Protein AF-0000000072193443 (afdb_homodimer)

Nearest PDB structures (foldseek):
  1jyo-assembly1_D  TM=8.393E-01  e=2.061E-06  Salmonella enterica subsp. enterica serovar Typhimurium
  4g6t-assembly1_A  TM=8.356E-01  e=2.186E-06  Pseudomonas syringae pv. tomato str. DC3000
  4akx-assembly1_A  TM=7.631E-01  e=4.734E-05  Pseudomonas aeruginosa
  2fm8-assembly1_A  TM=6.721E-01  e=6.751E-05  Salmonella enterica subsp. enterica serovar Typhimurium
  2xga-assembly1_B  TM=6.836E-01  e=2.212E-03  Shigella flexneri

Organism: NCBI:txid901

pLDDT: mean 92.12, std 11.38, range [30.14, 98.69]

Radius of gyration: 19.01 Å; Cα contacts (8 Å, |Δi|>4): 455; chains: 2; bounding box: 45×52×46 Å

Solvent-accessible surface area (backbone atoms only — not comparable to full-atom values): 14286 Å² total; per-residue (Å²): 89,51,47,66,54,38,45,46,33,34,17,64,73,69,70,47,96,60,60,64,47,99,85,31,42,31,79,44,76,47,91,86,75,43,57,39,40,36,33,63,34,76,94,72,40,18,33,35,40,37,32,77,70,43,69,60,53,72,68,68,53,23,41,44,45,50,50,52,51,25,37,31,32,32,93,37,69,71,42,46,73,39,39,71,23,28,61,84,65,29,32,28,41,34,33,76,45,59,14,64,87,38,54,70,57,45,56,48,52,51,50,53,53,45,49,53,51,49,55,54,50,45,51,51,63,70,60,60,71,50,68,78,130,91,51,47,66,54,37,45,47,32,33,16,65,73,72,70,46,94,60,60,64,45,98,85,32,41,31,79,44,74,48,91,86,74,43,59,40,38,35,33,63,35,76,93,73,41,20,33,35,41,37,30,77,69,42,68,60,54,71,68,68,54,23,42,45,45,51,52,51,50,25,36,31,33,31,94,36,70,70,43,48,73,37,38,72,23,29,60,86,64,30,32,30,41,34,33,78,45,59,14,64,87,39,52,70,57,44,55,49,52,52,48,52,54,46,50,53,52,49,53,55,50,45,52,51,64,69,60,61,70,49,69,77,129

Secondary structure (DSSP, 8-state):
--HHHHHHHHHHHHT------TTSEEEEEETTTEEEEEEEEGGGTEEEEEEEEEEPPSHHHHHHHHHHHHHHTGGGSSSTT-EEEEETTEEEEEEEEESTT--TTHHHHHHHHHHHHHHHHHHHHHH------/--HHHHHHHHHHHHT------TTSEEEEEETTTEEEEEEEEGGGTEEEEEEEEEEPPSHHHHHHHHHHHHHHTGGGSSSTT-EEEEETTEEEEEEEEESTT--TTHHHHHHHHHHHHHHHHHHHHHH------

Foldseek 3Di:
DFPQVLQVLVCVVVVHDWDQDPQQWTWDDDPVPWIWIWGDDRVQRKIKIKTWLFFQDDDPLSVLLVVVQCVCPVVCNHLRQWHWDDDDRIIMIMGIGHPVPDDSCRVVVVVVSSVVSSVVVSVVVVVSPSPDD/DFPQVLQVLVCVVVVHDWDQDPQQWTWDDDPVPWIWIWGDDRVQRKIKIKTWLFFQDDDPLSVLLVVVQCVCPVVCNHLRQWHWDDDDRIIMIMGIGHPVPDDSCRVVVVVVSSVVSSVVVSVVVVVSPSPDD

Sequence (266 aa):
MTPHEMLDALSRRTGAALSFNGDGLCRLRFDGRFIVDLEVADEEDAIWLYARLGPLPAGEPGRALMERMMRAHCLGRESGNTLFGLDGEELMAFARVAAAGAGEDTLFTALEDFLDVLAHWADELQQGRWPAPMTPHEMLDALSRRTGAALSFNGDGLCRLRFDGRFIVDLEVADEEDAIWLYARLGPLPAGEPGRALMERMMRAHCLGRESGNTLFGLDGEELMAFARVAAAGAGEDTLFTALEDFLDVLAHWADELQQGRWPAP

InterPro domains:
  IPR010261 Tir chaperone protein (CesT) family [PF05932] (6-121)

Structure (mmCIF, N/CA/C/O backbone):
data_AF-0000000072193443-model_v1
#
loop_
_entity.id
_entity.type
_entity.pdbx_description
1 polymer 'Type III secretion chaperone SycN'
#
loop_
_atom_site.group_PDB
_atom_site.id
_atom_site.type_symbol
_atom_site.label_atom_id
_atom_site.label_alt_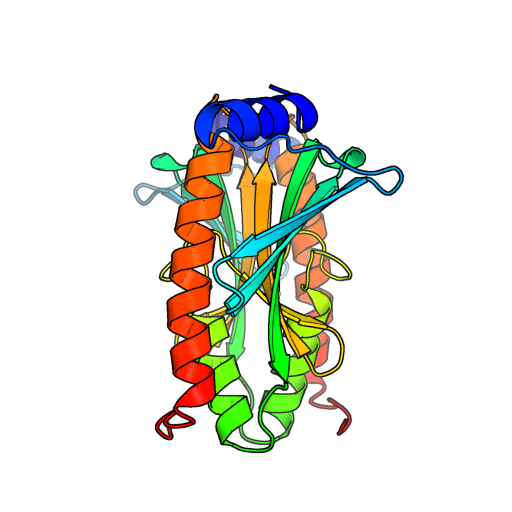id
_atom_site.label_comp_id
_atom_site.label_asym_id
_atom_site.label_entity_id
_atom_site.label_seq_id
_atom_site.pdbx_PDB_ins_code
_atom_site.Cartn_x
_atom_site.Cartn_y
_atom_site.Cartn_z
_atom_site.occupancy
_atom_site.B_iso_or_equiv
_atom_site.auth_seq_id
_atom_site.auth_comp_id
_atom_site.auth_asym_id
_atom_site.auth_atom_id
_atom_site.pdbx_PDB_model_num
ATOM 1 N N . MET A 1 1 ? 21.328 8.016 1.251 1 92.12 1 MET A N 1
ATOM 2 C CA . MET A 1 1 ? 21.234 8.742 2.514 1 92.12 1 MET A CA 1
ATOM 3 C C . MET A 1 1 ? 20.406 7.965 3.527 1 92.12 1 MET A C 1
ATOM 5 O O . MET A 1 1 ? 19.625 7.086 3.154 1 92.12 1 MET A O 1
ATOM 9 N N . THR A 1 2 ? 20.594 8.289 4.934 1 96.06 2 THR A N 1
ATOM 10 C CA . THR A 1 2 ? 19.828 7.664 5.996 1 96.06 2 THR A CA 1
ATOM 11 C C . THR A 1 2 ? 18.5 8.391 6.191 1 96.06 2 THR A C 1
ATOM 13 O O . THR A 1 2 ? 18.312 9.516 5.703 1 96.06 2 THR A O 1
ATOM 16 N N . PRO A 1 3 ? 17.594 7.715 6.922 1 97.94 3 PRO A N 1
ATOM 17 C CA . PRO A 1 3 ? 16.344 8.398 7.23 1 97.94 3 PRO A CA 1
ATOM 18 C C . PRO A 1 3 ? 16.547 9.695 8.008 1 97.94 3 PRO A C 1
ATOM 20 O O . PRO A 1 3 ? 15.867 10.695 7.754 1 97.94 3 PRO A O 1
ATOM 23 N N . HIS A 1 4 ? 17.453 9.742 8.859 1 97.88 4 HIS A N 1
ATOM 24 C CA . HIS A 1 4 ? 17.734 10.953 9.625 1 97.88 4 HIS A CA 1
ATOM 25 C C . HIS A 1 4 ? 18.266 12.07 8.727 1 97.88 4 HIS A C 1
ATOM 27 O O . HIS A 1 4 ? 17.875 13.227 8.883 1 97.88 4 HIS A O 1
ATOM 33 N N . GLU A 1 5 ? 19.094 11.68 7.82 1 97.81 5 GLU A N 1
ATOM 34 C CA . GLU A 1 5 ? 19.594 12.656 6.867 1 97.81 5 GLU A CA 1
ATOM 35 C C . GLU A 1 5 ? 18.484 13.18 5.965 1 97.81 5 GLU A C 1
ATOM 37 O O . GLU A 1 5 ? 18.5 14.352 5.566 1 97.81 5 GLU A O 1
ATOM 42 N N . MET A 1 6 ? 17.531 12.305 5.66 1 98.38 6 MET A N 1
ATOM 43 C CA . MET A 1 6 ? 16.375 12.727 4.875 1 98.38 6 MET A CA 1
ATOM 44 C C . MET A 1 6 ? 15.578 13.797 5.617 1 98.38 6 MET A C 1
ATOM 46 O O . MET A 1 6 ? 15.156 14.789 5.02 1 98.38 6 MET A O 1
ATOM 50 N N . LEU A 1 7 ? 15.383 13.602 6.891 1 98.69 7 LEU A N 1
ATOM 51 C CA . LEU A 1 7 ? 14.648 14.586 7.676 1 98.69 7 LEU A CA 1
ATOM 52 C C . LEU A 1 7 ? 15.43 15.891 7.793 1 98.69 7 LEU A C 1
ATOM 54 O O . LEU A 1 7 ? 14.852 16.969 7.727 1 98.69 7 LEU A O 1
ATOM 58 N N . ASP A 1 8 ? 16.734 15.727 7.93 1 98.31 8 ASP A N 1
ATOM 59 C CA . ASP A 1 8 ? 17.594 16.922 7.961 1 98.31 8 ASP A CA 1
ATOM 60 C C . ASP A 1 8 ? 17.453 17.719 6.668 1 98.31 8 ASP A C 1
ATOM 62 O O . ASP A 1 8 ? 17.391 18.953 6.699 1 98.31 8 ASP A O 1
ATOM 66 N N . ALA A 1 9 ? 17.453 17 5.582 1 98.38 9 ALA A N 1
ATOM 67 C CA . ALA A 1 9 ? 17.297 17.656 4.285 1 98.38 9 ALA A CA 1
ATOM 68 C C . ALA A 1 9 ? 15.953 18.375 4.195 1 98.38 9 ALA A C 1
ATOM 70 O O . ALA A 1 9 ? 15.867 19.484 3.664 1 98.38 9 ALA A O 1
ATOM 71 N N . LEU A 1 10 ? 14.922 17.719 4.695 1 98.44 10 LEU A N 1
ATOM 72 C CA . LEU A 1 10 ? 13.602 18.344 4.73 1 98.44 10 LEU A CA 1
ATOM 73 C C . LEU A 1 10 ? 13.625 19.625 5.574 1 98.44 10 LEU A C 1
ATOM 75 O O . LEU A 1 10 ? 13.023 20.625 5.203 1 98.44 10 LEU A O 1
ATOM 79 N N . SER A 1 11 ? 14.258 19.562 6.656 1 98.44 11 SER A N 1
ATOM 80 C CA . SER A 1 11 ? 14.398 20.719 7.535 1 98.44 11 SER A CA 1
ATOM 81 C C . SER A 1 11 ? 15.031 21.906 6.801 1 98.44 11 SER A C 1
ATOM 83 O O . SER A 1 11 ? 14.531 23.031 6.875 1 98.44 11 SER A O 1
ATOM 85 N N . ARG A 1 12 ? 16.078 21.625 6.125 1 97.88 12 ARG A N 1
ATOM 86 C CA . ARG A 1 12 ? 16.781 22.656 5.375 1 97.88 12 ARG A CA 1
ATOM 87 C C . ARG A 1 12 ? 15.891 23.234 4.277 1 97.88 12 ARG A C 1
ATOM 89 O O . ARG A 1 12 ? 15.836 24.453 4.09 1 97.88 12 ARG A O 1
ATOM 96 N N . ARG A 1 13 ? 15.258 22.359 3.617 1 97.19 13 ARG A N 1
ATOM 97 C CA . ARG A 1 13 ? 14.422 22.766 2.49 1 97.19 13 ARG A CA 1
ATOM 98 C C . ARG A 1 13 ? 13.266 23.641 2.951 1 97.19 13 ARG A C 1
ATOM 100 O O . ARG A 1 13 ? 12.875 24.578 2.256 1 97.19 13 ARG A O 1
ATOM 107 N N . THR A 1 14 ? 12.648 23.328 4.062 1 95.5 14 THR A N 1
ATOM 108 C CA . THR A 1 14 ? 11.453 24.031 4.527 1 95.5 14 THR A CA 1
ATOM 109 C C . THR A 1 14 ? 11.828 25.188 5.445 1 95.5 14 THR A C 1
ATOM 111 O O . THR A 1 14 ? 11.008 26.062 5.699 1 95.5 14 THR A O 1
ATOM 114 N N . GLY A 1 15 ? 12.93 25.188 6.023 1 96.5 15 GLY A N 1
ATOM 115 C CA . GLY A 1 15 ? 13.344 26.188 6.992 1 96.5 15 GLY A CA 1
ATOM 116 C C . GLY A 1 15 ? 12.836 25.906 8.391 1 96.5 15 GLY A C 1
ATOM 117 O O . GLY A 1 15 ? 13.016 26.719 9.297 1 96.5 15 GLY A O 1
ATOM 118 N N . ALA A 1 16 ? 12.188 24.797 8.578 1 95.19 16 ALA A N 1
ATOM 119 C CA . ALA A 1 16 ? 11.703 24.375 9.898 1 95.19 16 ALA A CA 1
ATOM 120 C C . ALA A 1 16 ? 12.711 23.469 10.594 1 95.19 16 ALA A C 1
ATOM 122 O O . ALA A 1 16 ? 13.406 22.688 9.945 1 95.19 16 ALA A O 1
ATOM 123 N N . ALA A 1 17 ? 12.891 23.625 11.898 1 96.69 17 ALA A N 1
ATOM 124 C CA . ALA A 1 17 ? 13.766 22.75 12.68 1 96.69 17 ALA A CA 1
ATOM 125 C C . ALA A 1 17 ? 13.062 21.438 13.016 1 96.69 17 ALA A C 1
ATOM 127 O O . ALA A 1 17 ? 12.461 21.297 14.086 1 96.69 17 ALA A O 1
ATOM 128 N N . LEU A 1 18 ? 13.234 20.484 12.133 1 98.25 18 LEU A N 1
ATOM 129 C CA . LEU A 1 18 ? 12.547 19.203 12.297 1 98.25 18 LEU A CA 1
ATOM 130 C C . LEU A 1 18 ? 13.492 18.156 12.875 1 98.25 18 LEU A C 1
ATOM 132 O O . LEU A 1 18 ? 14.672 18.109 12.508 1 98.25 18 LEU A O 1
ATOM 136 N N . SER A 1 19 ? 13 17.391 13.781 1 98.25 19 SER A N 1
ATOM 137 C CA . SER A 1 19 ? 13.742 16.281 14.344 1 98.25 19 SER A CA 1
ATOM 138 C C . SER A 1 19 ? 12.805 15.188 14.852 1 98.25 19 SER A C 1
ATOM 140 O O . SER A 1 19 ? 11.656 15.469 15.211 1 98.25 19 SER A O 1
ATOM 142 N N . PHE A 1 20 ? 13.367 13.992 14.805 1 98.25 20 PHE A N 1
ATOM 143 C CA . PHE A 1 20 ? 12.625 12.922 15.461 1 98.25 20 PHE A CA 1
ATOM 144 C C . PHE A 1 20 ? 12.734 13.039 16.984 1 98.25 20 PHE A C 1
ATOM 146 O O . PHE A 1 20 ? 13.805 13.344 17.5 1 98.25 20 PHE A O 1
ATOM 153 N N . ASN A 1 21 ? 11.656 12.758 17.609 1 97.94 21 ASN A N 1
ATOM 154 C CA . ASN A 1 21 ? 11.719 12.688 19.062 1 97.94 21 ASN A CA 1
ATOM 155 C C . ASN A 1 21 ? 12.258 11.344 19.547 1 97.94 21 ASN A C 1
ATOM 157 O O . ASN A 1 21 ? 12.734 10.539 18.734 1 97.94 21 ASN A O 1
ATOM 161 N N . GLY A 1 22 ? 12.25 11.07 20.859 1 97.12 22 GLY A N 1
ATOM 162 C CA . GLY A 1 22 ? 12.805 9.867 21.453 1 97.12 22 GLY A CA 1
ATOM 163 C C . GLY A 1 22 ? 12.133 8.602 20.953 1 97.12 22 GLY A C 1
ATOM 164 O O . GLY A 1 22 ? 12.727 7.52 21 1 97.12 22 GLY A O 1
ATOM 165 N N . ASP A 1 23 ? 10.93 8.695 20.484 1 97.06 23 ASP A N 1
ATOM 166 C CA . ASP A 1 23 ? 10.164 7.551 19.984 1 97.06 23 ASP A CA 1
ATOM 167 C C . ASP A 1 23 ? 10.312 7.402 18.484 1 97.06 23 ASP A C 1
ATOM 169 O O . ASP A 1 23 ? 9.672 6.543 17.875 1 97.06 23 ASP A O 1
ATOM 173 N N . GLY A 1 24 ? 11.078 8.273 17.812 1 97.81 24 GLY A N 1
ATOM 174 C CA . GLY A 1 24 ? 11.289 8.203 16.375 1 97.81 24 GLY A CA 1
ATOM 175 C C . GLY A 1 24 ? 10.188 8.875 15.578 1 97.81 24 GLY A C 1
ATOM 176 O O . GLY A 1 24 ? 9.953 8.531 14.422 1 97.81 24 GLY A O 1
ATOM 177 N N . LEU A 1 25 ? 9.477 9.828 16.25 1 98.38 25 LEU A N 1
ATOM 178 C CA . LEU A 1 25 ? 8.336 10.5 15.633 1 98.38 25 LEU A CA 1
ATOM 179 C C . LEU A 1 25 ? 8.609 11.984 15.438 1 98.38 25 LEU A C 1
ATOM 181 O O . LEU A 1 25 ? 9.297 12.602 16.25 1 98.38 25 LEU A O 1
ATOM 185 N N . CYS A 1 26 ? 8.203 12.555 14.297 1 98.69 26 CYS A N 1
ATOM 186 C CA . CYS A 1 26 ? 8.141 13.984 14.008 1 98.69 26 CYS A CA 1
ATOM 187 C C . CYS A 1 26 ? 6.75 14.383 13.531 1 98.69 26 CYS A C 1
ATOM 189 O O . CYS A 1 26 ? 6.258 13.852 12.531 1 98.69 26 CYS A O 1
ATOM 191 N N . ARG A 1 27 ? 6.141 15.281 14.25 1 97.94 27 ARG A N 1
ATOM 192 C CA . ARG A 1 27 ? 4.77 15.664 13.93 1 97.94 27 ARG A CA 1
ATOM 193 C C . ARG A 1 27 ? 4.727 17.047 13.281 1 97.94 27 ARG A C 1
ATOM 195 O O . ARG A 1 27 ? 5.305 18 13.797 1 97.94 27 ARG A O 1
ATOM 202 N N . LEU A 1 28 ? 4.086 17.078 12.102 1 97.75 28 LEU A N 1
ATOM 203 C CA . LEU A 1 28 ? 3.906 18.328 11.375 1 97.75 28 LEU A CA 1
ATOM 204 C C . LEU A 1 28 ? 2.438 18.75 11.352 1 97.75 28 LEU A C 1
ATOM 206 O O . LEU A 1 28 ? 1.554 17.906 11.18 1 97.75 28 LEU A O 1
ATOM 210 N N . ARG A 1 29 ? 2.18 20 11.57 1 95.94 29 ARG A N 1
ATOM 211 C CA . ARG A 1 29 ? 0.841 20.562 11.477 1 95.94 29 ARG A CA 1
ATOM 212 C C . ARG A 1 29 ? 0.743 21.531 10.297 1 95.94 29 ARG A C 1
ATOM 214 O O . ARG A 1 29 ? 1.574 22.438 10.156 1 95.94 29 ARG A O 1
ATOM 221 N N . PHE A 1 30 ? -0.242 21.25 9.445 1 94.12 30 PHE A N 1
ATOM 222 C CA . PHE A 1 30 ? -0.419 22.094 8.266 1 94.12 30 PHE A CA 1
ATOM 223 C C . PHE A 1 30 ? -1.718 22.891 8.352 1 94.12 30 PHE A C 1
ATOM 225 O O . PHE A 1 30 ? -2.805 22.328 8.188 1 94.12 30 PHE A O 1
ATOM 232 N N . ASP A 1 31 ? -1.638 24.172 8.547 1 86.75 31 ASP A N 1
ATOM 233 C CA . ASP A 1 31 ? -2.721 25.141 8.539 1 86.75 31 ASP A CA 1
ATOM 234 C C . ASP A 1 31 ? -3.871 24.703 9.438 1 86.75 31 ASP A C 1
ATOM 236 O O . ASP A 1 31 ? -5.039 24.922 9.117 1 86.75 31 ASP A O 1
ATOM 240 N N . GLY A 1 32 ? -3.58 23.906 10.43 1 84.75 32 GLY A N 1
ATOM 241 C CA . GLY A 1 32 ? -4.621 23.453 11.344 1 84.75 32 GLY A CA 1
ATOM 242 C C . GLY A 1 32 ? -5.543 22.422 10.742 1 84.75 32 GLY A C 1
ATOM 243 O O . GLY A 1 32 ? -6.461 21.938 11.406 1 84.75 32 GLY A O 1
ATOM 244 N N . ARG A 1 33 ? -5.348 22.125 9.531 1 85 33 ARG A N 1
ATOM 245 C CA . ARG A 1 33 ? -6.227 21.203 8.82 1 85 33 ARG A CA 1
ATOM 246 C C . ARG A 1 33 ? -5.703 19.781 8.891 1 85 33 ARG A C 1
ATOM 248 O O . ARG A 1 33 ? -6.473 18.844 9.117 1 85 33 ARG A O 1
ATOM 255 N N . PHE A 1 34 ? -4.379 19.641 8.734 1 92.62 34 PHE A N 1
ATOM 256 C CA . PHE A 1 34 ? -3.824 18.297 8.68 1 92.62 34 PHE A CA 1
ATOM 257 C C . PHE A 1 34 ? -2.697 18.141 9.695 1 92.62 34 PHE A C 1
ATOM 259 O O . PHE A 1 34 ? -1.901 19.062 9.898 1 92.62 34 PHE A O 1
ATOM 266 N N . ILE A 1 35 ? -2.74 17.078 10.367 1 97.12 35 ILE A N 1
ATOM 267 C CA . ILE A 1 35 ? -1.587 16.641 11.141 1 97.12 35 ILE A CA 1
ATOM 268 C C . ILE A 1 35 ? -0.949 15.422 10.461 1 97.12 35 ILE A C 1
ATOM 270 O O . ILE A 1 35 ? -1.622 14.422 10.211 1 97.12 35 ILE A O 1
ATOM 274 N N . VAL A 1 36 ? 0.344 15.57 10.125 1 98.25 36 VAL A N 1
ATOM 275 C CA . VAL A 1 36 ? 1.081 14.477 9.5 1 98.25 36 VAL A CA 1
ATOM 276 C C . VAL A 1 36 ? 2.193 14 10.438 1 98.25 36 VAL A C 1
ATOM 278 O O . VAL A 1 36 ? 2.99 14.812 10.922 1 98.25 36 VAL A O 1
ATOM 281 N N . ASP A 1 37 ? 2.236 12.75 10.695 1 98.5 37 ASP A N 1
ATOM 282 C CA . ASP A 1 37 ? 3.314 12.141 11.477 1 98.5 37 ASP A CA 1
ATOM 283 C C . ASP A 1 37 ? 4.352 11.492 10.562 1 98.5 37 ASP A C 1
ATOM 285 O O . ASP A 1 37 ? 4 10.797 9.602 1 98.5 37 ASP A O 1
ATOM 289 N N . LEU A 1 38 ? 5.609 11.812 10.797 1 98.69 38 LEU A N 1
ATOM 290 C CA . LEU A 1 38 ? 6.746 11.109 10.211 1 98.69 38 LEU A CA 1
ATOM 291 C C . LEU A 1 38 ? 7.391 10.172 11.227 1 98.69 38 LEU A C 1
ATOM 293 O O . LEU A 1 38 ? 7.73 10.594 12.336 1 98.69 38 LEU A O 1
ATOM 297 N N . GLU A 1 39 ? 7.488 8.938 10.883 1 98.25 39 GLU A N 1
ATOM 298 C CA . GLU A 1 39 ? 8.055 7.957 11.797 1 98.25 39 GLU A CA 1
ATOM 299 C C . GLU A 1 39 ? 9.234 7.223 11.156 1 98.25 39 GLU A C 1
ATOM 301 O O . GLU A 1 39 ? 9.109 6.688 10.055 1 98.25 39 GLU A O 1
ATOM 306 N N . VAL A 1 40 ? 10.328 7.215 11.867 1 98 40 VAL A N 1
ATOM 307 C CA . VAL A 1 40 ? 11.516 6.527 11.352 1 98 40 VAL A CA 1
ATOM 308 C C . VAL A 1 40 ? 11.375 5.023 11.586 1 98 40 VAL A C 1
ATOM 310 O O . VAL A 1 40 ? 10.961 4.59 12.656 1 98 40 VAL A O 1
ATOM 313 N N . ALA A 1 41 ? 11.523 4.238 10.516 1 93.94 41 ALA A N 1
ATOM 314 C CA . ALA A 1 41 ? 11.602 2.779 10.586 1 93.94 41 ALA A CA 1
ATOM 315 C C . ALA A 1 41 ? 13.031 2.297 10.367 1 93.94 41 ALA A C 1
ATOM 317 O O . ALA A 1 41 ? 13.406 1.928 9.25 1 93.94 41 ALA A O 1
ATOM 318 N N . ASP A 1 42 ? 13.773 2.123 11.406 1 88.44 42 ASP A N 1
ATOM 319 C CA . ASP A 1 42 ? 15.203 1.854 11.32 1 88.44 42 ASP A CA 1
ATOM 320 C C . ASP A 1 42 ? 15.469 0.497 10.672 1 88.44 42 ASP A C 1
ATOM 322 O O . ASP A 1 42 ? 16.375 0.361 9.852 1 88.44 42 ASP A O 1
ATOM 326 N N . GLU A 1 43 ? 14.656 -0.438 11.062 1 85.81 43 GLU A N 1
ATOM 327 C CA . GLU A 1 43 ? 14.875 -1.785 10.547 1 85.81 43 GLU A CA 1
ATOM 328 C C . GLU A 1 43 ? 14.648 -1.842 9.039 1 85.81 43 GLU A C 1
ATOM 330 O O . GLU A 1 43 ? 15.266 -2.648 8.344 1 85.81 43 GLU A O 1
ATOM 335 N N . GLU A 1 44 ? 13.82 -0.954 8.539 1 86.69 44 GLU A N 1
ATOM 336 C CA . GLU A 1 44 ? 13.461 -0.965 7.125 1 86.69 44 GLU A CA 1
ATOM 337 C C . GLU A 1 44 ? 14.211 0.12 6.359 1 86.69 44 GLU A C 1
ATOM 339 O O . GLU A 1 44 ? 14.094 0.216 5.137 1 86.69 44 GLU A O 1
ATOM 344 N N . ASP A 1 45 ? 15 0.915 7.027 1 93.12 45 ASP A N 1
ATOM 345 C CA . ASP A 1 45 ? 15.688 2.051 6.426 1 93.12 45 ASP A CA 1
ATOM 346 C C . ASP A 1 45 ? 14.727 2.922 5.625 1 93.12 45 ASP A C 1
ATOM 348 O O . ASP A 1 45 ? 14.938 3.166 4.438 1 93.12 45 ASP A O 1
ATOM 352 N N . ALA A 1 46 ? 13.664 3.406 6.348 1 95.62 46 ALA A N 1
ATOM 353 C CA . ALA A 1 46 ? 12.609 4.18 5.695 1 95.62 46 ALA A CA 1
ATOM 354 C C . ALA A 1 46 ? 11.945 5.133 6.68 1 95.62 46 ALA A C 1
ATOM 356 O O . ALA A 1 46 ? 12.18 5.059 7.887 1 95.62 46 ALA A O 1
ATOM 357 N N . ILE A 1 47 ? 11.219 6.07 6.121 1 97.69 47 ILE A N 1
ATOM 358 C CA . ILE A 1 47 ? 10.336 6.938 6.887 1 97.69 47 ILE A CA 1
ATOM 359 C C . ILE A 1 47 ? 8.883 6.691 6.477 1 97.69 47 ILE A C 1
ATOM 361 O O . ILE A 1 47 ? 8.57 6.664 5.285 1 97.69 47 ILE A O 1
ATOM 365 N N . TRP A 1 48 ? 8.102 6.484 7.5 1 97.56 48 TRP A N 1
ATOM 366 C CA . TRP A 1 48 ? 6.664 6.438 7.254 1 97.56 48 TRP A CA 1
ATOM 367 C C . TRP A 1 48 ? 6.035 7.816 7.434 1 97.56 48 TRP A C 1
ATOM 369 O O . TRP A 1 48 ? 6.363 8.539 8.375 1 97.56 48 TRP A O 1
ATOM 379 N N . LEU A 1 49 ? 5.18 8.172 6.453 1 98.44 49 LEU A N 1
ATOM 380 C CA . LEU A 1 49 ? 4.246 9.289 6.59 1 98.44 49 LEU A CA 1
ATOM 381 C C . LEU A 1 49 ? 2.832 8.781 6.848 1 98.44 49 LEU A C 1
ATOM 383 O O . LEU A 1 49 ? 2.359 7.871 6.168 1 98.44 49 LEU A O 1
ATOM 387 N N . TYR A 1 50 ? 2.119 9.359 7.82 1 98.19 50 TYR A N 1
ATOM 388 C CA . TYR A 1 50 ? 0.718 8.969 7.934 1 98.19 50 TYR A CA 1
ATOM 389 C C . TYR A 1 50 ? -0.1 10.07 8.602 1 98.19 50 TYR A C 1
ATOM 391 O O . TYR A 1 50 ? 0.441 10.891 9.336 1 98.19 50 TYR A O 1
ATOM 399 N N . ALA A 1 51 ? -1.347 10.117 8.281 1 97.75 51 ALA A N 1
ATOM 400 C CA . ALA A 1 51 ? -2.324 11.078 8.789 1 97.75 51 ALA A CA 1
ATOM 401 C C . ALA A 1 51 ? -3.695 10.43 8.953 1 97.75 51 ALA A C 1
ATOM 403 O O . ALA A 1 51 ? -4.062 9.539 8.188 1 97.75 51 ALA A O 1
ATOM 404 N N . ARG A 1 52 ? -4.383 10.922 9.953 1 95.94 52 ARG A N 1
ATOM 405 C CA . ARG A 1 52 ? -5.773 10.523 10.148 1 95.94 52 ARG A CA 1
ATOM 406 C C . ARG A 1 52 ? -6.711 11.383 9.312 1 95.94 52 ARG A C 1
ATOM 408 O O . ARG A 1 52 ? -6.609 12.609 9.32 1 95.94 52 ARG A O 1
ATOM 415 N N . LEU A 1 53 ? -7.551 10.711 8.555 1 94.56 53 LEU A N 1
ATOM 416 C CA . LEU A 1 53 ? -8.492 11.445 7.715 1 94.56 53 LEU A CA 1
ATOM 417 C C . LEU A 1 53 ? -9.812 11.664 8.438 1 94.56 53 LEU A C 1
ATOM 419 O O . LEU A 1 53 ? -10.5 12.656 8.195 1 94.56 53 LEU A O 1
ATOM 423 N N . GLY A 1 54 ? -10.227 10.766 9.258 1 92.75 54 GLY A N 1
ATOM 424 C CA . GLY A 1 54 ? -11.5 10.797 9.961 1 92.75 54 GLY A CA 1
ATOM 425 C C . GLY A 1 54 ? -12.156 9.43 10.07 1 92.75 54 GLY A C 1
ATOM 426 O O . GLY A 1 54 ? -11.625 8.438 9.562 1 92.75 54 GLY A O 1
ATOM 427 N N . PRO A 1 55 ? -13.281 9.461 10.758 1 93.62 55 PRO A N 1
ATOM 428 C CA . PRO A 1 55 ? -13.961 8.18 10.93 1 93.62 55 PRO A CA 1
ATOM 429 C C . PRO A 1 55 ? -14.578 7.664 9.625 1 93.62 55 PRO A C 1
ATOM 431 O O . PRO A 1 55 ? -15.055 8.453 8.805 1 93.62 55 PRO A O 1
ATOM 434 N N . LEU A 1 56 ? -14.531 6.395 9.438 1 94.56 56 LEU A N 1
ATOM 435 C CA . LEU A 1 56 ? -15.227 5.762 8.32 1 94.56 56 LEU A CA 1
ATOM 436 C C . LEU A 1 56 ? -16.734 5.918 8.469 1 94.56 56 LEU A C 1
ATOM 438 O O . LEU A 1 56 ? -17.312 5.508 9.477 1 94.56 56 LEU A O 1
ATOM 442 N N . PRO A 1 57 ? -17.359 6.496 7.43 1 92.06 57 PRO A N 1
ATOM 443 C CA . PRO A 1 57 ? -18.828 6.613 7.504 1 92.06 57 PRO A CA 1
ATOM 444 C C . PRO A 1 57 ? -19.516 5.258 7.637 1 92.06 57 PRO A C 1
ATOM 446 O O . PRO A 1 57 ? -19.031 4.254 7.105 1 92.06 57 PRO A O 1
ATOM 449 N N . ALA A 1 58 ? -20.641 5.312 8.273 1 89.69 58 ALA A N 1
ATOM 450 C CA . ALA A 1 58 ? -21.422 4.086 8.438 1 89.69 58 ALA A CA 1
ATOM 451 C C . ALA A 1 58 ? -22.172 3.746 7.156 1 89.69 58 ALA A C 1
ATOM 453 O O . ALA A 1 58 ? -22.391 4.609 6.305 1 89.69 58 ALA A O 1
ATOM 454 N N . GLY A 1 59 ? -22.469 2.447 6.984 1 89.19 59 GLY A N 1
ATOM 455 C CA . GLY A 1 59 ? -23.391 2.006 5.938 1 89.19 59 GLY A CA 1
ATOM 456 C C . GLY A 1 59 ? -22.797 2.123 4.547 1 89.19 59 GLY A C 1
ATOM 457 O O . GLY A 1 59 ? -21.594 1.93 4.355 1 89.19 59 GLY A O 1
ATOM 458 N N . GLU A 1 60 ? -23.672 2.4 3.605 1 90.06 60 GLU A N 1
ATOM 459 C CA . GLU A 1 60 ? -23.344 2.363 2.184 1 90.06 60 GLU A CA 1
ATOM 460 C C . GLU A 1 60 ? -22.344 3.465 1.815 1 90.06 60 GLU A C 1
ATOM 462 O O . GLU A 1 60 ? -21.438 3.246 1.012 1 90.06 60 GLU A O 1
ATOM 467 N N . PRO A 1 61 ? -22.469 4.594 2.43 1 90.31 61 PRO A N 1
ATOM 468 C CA . PRO A 1 61 ? -21.484 5.629 2.098 1 90.31 61 PRO A CA 1
ATOM 469 C C . PRO A 1 61 ? -20.062 5.223 2.453 1 90.31 61 PRO A C 1
ATOM 471 O O . PRO A 1 61 ? -19.125 5.535 1.714 1 90.31 61 PRO A O 1
ATOM 474 N N . GLY A 1 62 ? -19.922 4.523 3.559 1 92.69 62 GLY A N 1
ATOM 475 C CA . GLY A 1 62 ? -18.609 4.039 3.951 1 92.69 62 GLY A CA 1
ATOM 476 C C . GLY A 1 62 ? -18.062 2.979 3.018 1 92.69 62 GLY A C 1
ATOM 477 O O . GLY A 1 62 ? -16.875 2.982 2.697 1 92.69 62 GLY A O 1
ATOM 478 N N . ARG A 1 63 ? -18.938 2.16 2.656 1 93.62 63 ARG A N 1
ATOM 479 C CA . ARG A 1 63 ? -18.516 1.141 1.702 1 93.62 63 ARG A CA 1
ATOM 480 C C . ARG A 1 63 ? -18.031 1.773 0.398 1 93.62 63 ARG A C 1
ATOM 482 O O . ARG A 1 63 ? -16.984 1.413 -0.124 1 93.62 63 ARG A O 1
ATOM 489 N N . ALA A 1 64 ? -18.844 2.654 -0.107 1 93.31 64 ALA A N 1
ATOM 490 C CA . ALA A 1 64 ? -18.516 3.316 -1.365 1 93.31 64 ALA A CA 1
ATOM 491 C C . ALA A 1 64 ? -17.172 4.031 -1.271 1 93.31 64 ALA A C 1
ATOM 493 O O . ALA A 1 64 ? -16.375 3.998 -2.213 1 93.31 64 ALA A O 1
ATOM 494 N N . LEU A 1 65 ? -16.969 4.621 -0.181 1 94.12 65 LEU A N 1
ATOM 495 C CA . LEU A 1 65 ? -15.711 5.332 0.037 1 94.12 65 LEU A CA 1
ATOM 496 C C . LEU A 1 65 ? -14.539 4.359 0.05 1 94.12 65 LEU A C 1
ATOM 498 O O . LEU A 1 65 ? -13.516 4.613 -0.586 1 94.12 65 LEU A O 1
ATOM 502 N N . MET A 1 66 ? -14.68 3.281 0.748 1 95.69 66 MET A N 1
ATOM 503 C CA . MET A 1 66 ? -13.617 2.281 0.802 1 95.69 66 MET A CA 1
ATOM 504 C C . MET A 1 66 ? -13.32 1.726 -0.587 1 95.69 66 MET A C 1
ATOM 506 O O . MET A 1 66 ? -12.156 1.553 -0.958 1 95.69 66 MET A O 1
ATOM 510 N N . GLU A 1 67 ? -14.359 1.512 -1.308 1 96.19 67 GLU A N 1
ATOM 511 C CA . GLU A 1 67 ? -14.156 1.019 -2.666 1 96.19 67 GLU A CA 1
ATOM 512 C C . GLU A 1 67 ? -13.367 2.023 -3.506 1 96.19 67 GLU A C 1
ATOM 514 O O . GLU A 1 67 ? -12.445 1.647 -4.227 1 96.19 67 GLU A O 1
ATOM 519 N N . ARG A 1 68 ? -13.703 3.232 -3.424 1 94.5 68 ARG A N 1
ATOM 520 C CA . ARG A 1 68 ? -13.016 4.27 -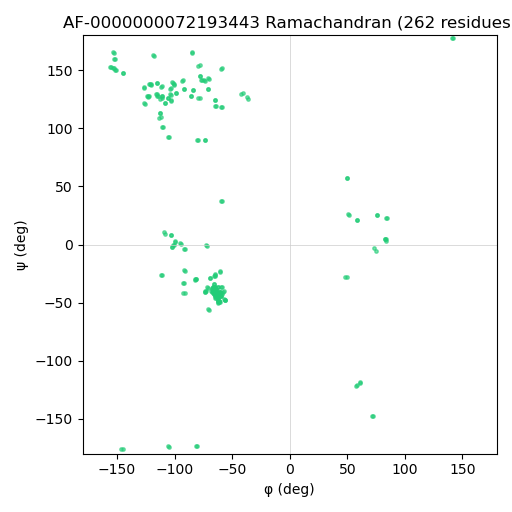4.188 1 94.5 68 ARG A CA 1
ATOM 521 C C . ARG A 1 68 ? -11.547 4.367 -3.777 1 94.5 68 ARG A C 1
ATOM 523 O O . ARG A 1 68 ? -10.664 4.496 -4.633 1 94.5 68 ARG A O 1
ATOM 530 N N . MET A 1 69 ? -11.312 4.316 -2.514 1 95.75 69 MET A N 1
ATOM 531 C CA . MET A 1 69 ? -9.953 4.41 -2 1 95.75 69 MET A CA 1
ATOM 532 C C . MET A 1 69 ? -9.117 3.211 -2.438 1 95.75 69 MET A C 1
ATOM 534 O O . MET A 1 69 ? -7.973 3.365 -2.869 1 95.75 69 MET A O 1
ATOM 538 N N . MET A 1 70 ? -9.75 2.088 -2.346 1 97 70 MET A N 1
ATOM 539 C CA . MET A 1 70 ? -9.047 0.862 -2.717 1 97 70 MET A CA 1
ATOM 540 C C . MET A 1 70 ? -8.789 0.815 -4.219 1 97 70 MET A C 1
ATOM 542 O O . MET A 1 70 ? -7.777 0.269 -4.664 1 97 70 MET A O 1
ATOM 546 N N . ARG A 1 71 ? -9.633 1.445 -4.973 1 96.56 71 ARG A N 1
ATOM 547 C CA . ARG A 1 71 ? -9.383 1.574 -6.406 1 96.56 71 ARG A CA 1
ATOM 548 C C . ARG A 1 71 ? -8.281 2.588 -6.684 1 96.56 71 ARG A C 1
ATOM 550 O O . ARG A 1 71 ? -7.406 2.35 -7.523 1 96.56 71 ARG A O 1
ATOM 557 N N . ALA A 1 72 ? -8.297 3.602 -6.016 1 94.81 72 ALA A N 1
ATOM 558 C CA . ALA A 1 72 ? -7.375 4.707 -6.258 1 94.81 72 ALA A CA 1
ATOM 559 C C . ALA A 1 72 ? -5.934 4.281 -5.992 1 94.81 72 ALA A C 1
ATOM 561 O O . ALA A 1 72 ? -5.016 4.703 -6.699 1 94.81 72 ALA A O 1
ATOM 562 N N . HIS A 1 73 ? -5.711 3.432 -4.973 1 93.31 73 HIS A N 1
ATOM 563 C CA . HIS A 1 73 ? -4.316 3.164 -4.641 1 93.31 73 HIS A CA 1
ATOM 564 C C . HIS A 1 73 ? -3.854 1.838 -5.234 1 93.31 73 HIS A C 1
ATOM 566 O O . HIS A 1 73 ? -2.703 1.438 -5.047 1 93.31 73 HIS A O 1
ATOM 572 N N . CYS A 1 74 ? -4.711 1.194 -5.953 1 95.94 74 CYS A N 1
ATOM 573 C CA . CYS A 1 74 ? -4.352 -0.094 -6.535 1 95.94 74 CYS A CA 1
ATOM 574 C C . CYS A 1 74 ? -3.227 0.061 -7.551 1 95.94 74 CYS A C 1
ATOM 576 O O . CYS A 1 74 ? -3.346 0.836 -8.5 1 95.94 74 CYS A O 1
ATOM 578 N N . LEU A 1 75 ? -2.117 -0.615 -7.258 1 91.5 75 LEU A N 1
ATOM 579 C CA . LEU A 1 75 ? -0.931 -0.64 -8.109 1 91.5 75 LEU A CA 1
ATOM 580 C C . LEU A 1 75 ? -0.391 0.769 -8.328 1 91.5 75 LEU A C 1
ATOM 582 O O . LEU A 1 75 ? 0.225 1.047 -9.359 1 91.5 75 LEU A O 1
ATOM 586 N N . GLY A 1 76 ? -0.741 1.657 -7.453 1 85 76 GLY A N 1
ATOM 587 C CA . GLY A 1 76 ? -0.2 3.008 -7.484 1 85 76 GLY A CA 1
ATOM 588 C C . GLY A 1 76 ? -0.804 3.867 -8.578 1 85 76 GLY A C 1
ATOM 589 O O . GLY A 1 76 ? -0.179 4.824 -9.039 1 85 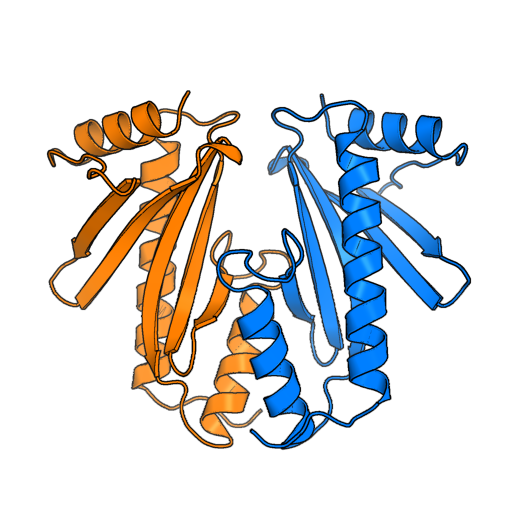76 GLY A O 1
ATOM 590 N N . ARG A 1 77 ? -1.946 3.672 -9.078 1 81.12 77 ARG A N 1
ATOM 591 C CA . ARG A 1 77 ? -2.547 4.305 -10.25 1 81.12 77 ARG A CA 1
ATOM 592 C C . ARG A 1 77 ? -2.877 5.766 -9.977 1 81.12 77 ARG A C 1
ATOM 594 O O . ARG A 1 77 ? -2.41 6.66 -10.688 1 81.12 77 ARG A O 1
ATOM 601 N N . GLU A 1 78 ? -3.691 6.098 -8.93 1 81.38 78 GLU A N 1
ATOM 602 C CA . GLU A 1 78 ? -4.211 7.457 -8.789 1 81.38 78 GLU A CA 1
ATOM 603 C C . GLU A 1 78 ? -3.58 8.164 -7.59 1 81.38 78 GLU A C 1
ATOM 605 O O . GLU A 1 78 ? -3.389 9.383 -7.609 1 81.38 78 GLU A O 1
ATOM 610 N N . SER A 1 79 ? -3.146 7.402 -6.629 1 84.75 79 SER A N 1
ATOM 611 C CA . SER A 1 79 ? -2.701 8.039 -5.391 1 84.75 79 SER A CA 1
ATOM 612 C C . SER A 1 79 ? -1.187 7.941 -5.238 1 84.75 79 SER A C 1
ATOM 614 O O . SER A 1 79 ? -0.646 8.266 -4.176 1 84.75 79 SER A O 1
ATOM 616 N N . GLY A 1 80 ? -0.552 7.516 -6.312 1 86 80 GLY A N 1
ATOM 617 C CA . GLY A 1 80 ? 0.891 7.363 -6.223 1 86 80 GLY A CA 1
ATOM 618 C C . GLY A 1 80 ? 1.322 6.414 -5.117 1 86 80 GLY A C 1
ATOM 619 O O . GLY A 1 80 ? 0.836 5.285 -5.039 1 86 80 GLY A O 1
ATOM 620 N N . ASN A 1 81 ? 2.143 6.953 -4.191 1 91.5 81 ASN A N 1
ATOM 621 C CA . ASN A 1 81 ? 2.689 6.117 -3.131 1 91.5 81 ASN A CA 1
ATOM 622 C C . ASN A 1 81 ? 1.789 6.117 -1.897 1 91.5 81 ASN A C 1
ATOM 624 O O . ASN A 1 81 ? 2.047 5.395 -0.935 1 91.5 81 ASN A O 1
ATOM 628 N N . THR A 1 82 ? 0.763 6.906 -1.97 1 96.62 82 THR A N 1
ATOM 629 C CA . THR A 1 82 ? -0.12 7.008 -0.813 1 96.62 82 THR A CA 1
ATOM 630 C C . THR A 1 82 ? -1.144 5.875 -0.813 1 96.62 82 THR A C 1
ATOM 632 O O . THR A 1 82 ? -1.755 5.582 -1.843 1 96.62 82 THR A O 1
ATOM 635 N N . LEU A 1 83 ? -1.256 5.281 0.348 1 97.12 83 LEU A N 1
ATOM 636 C CA . LEU A 1 83 ? -2.203 4.195 0.572 1 97.12 83 LEU A CA 1
ATOM 637 C C . LEU A 1 83 ? -3.225 4.578 1.638 1 97.12 83 LEU A C 1
ATOM 639 O O . LEU A 1 83 ? -3.018 5.531 2.391 1 97.12 83 LEU A O 1
ATOM 643 N N . PHE A 1 84 ? -4.309 3.803 1.60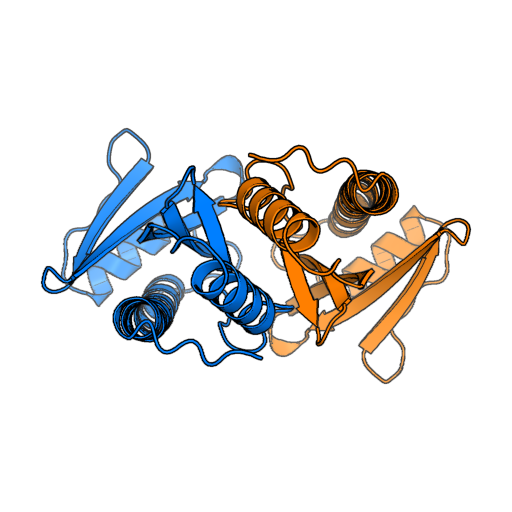6 1 97.31 84 PHE A N 1
ATOM 644 C CA . PHE A 1 84 ? -5.367 4.027 2.584 1 97.31 84 PHE A CA 1
ATOM 645 C C . PHE A 1 84 ? -5.605 2.773 3.42 1 97.31 84 PHE A C 1
ATOM 647 O O . PHE A 1 84 ? -5.586 1.658 2.895 1 97.31 84 PHE A O 1
ATOM 654 N N . GLY A 1 85 ? -5.77 2.957 4.684 1 97.62 85 GLY A N 1
ATOM 655 C CA . GLY A 1 85 ? -6.062 1.871 5.605 1 97.62 85 GLY A CA 1
ATOM 656 C C . GLY A 1 85 ? -6.988 2.279 6.734 1 97.62 85 GLY A C 1
ATOM 657 O O . GLY A 1 85 ? -7.539 3.383 6.727 1 97.62 85 GLY A O 1
ATOM 658 N N . LEU A 1 86 ? -7.203 1.332 7.621 1 97.19 86 LEU A N 1
ATOM 659 C CA . LEU A 1 86 ? -8.023 1.575 8.805 1 97.19 86 LEU A CA 1
ATOM 660 C C . LEU A 1 86 ? -7.238 1.283 10.078 1 97.19 86 LEU A C 1
ATOM 662 O O . LEU A 1 86 ? -6.555 0.262 10.172 1 97.19 86 LEU A O 1
ATOM 666 N N . ASP A 1 87 ? -7.223 2.182 10.93 1 96.25 87 ASP A N 1
ATOM 667 C CA . ASP A 1 87 ? -6.785 2.002 12.312 1 96.25 87 ASP A CA 1
ATOM 668 C C . ASP A 1 87 ? -7.957 2.109 13.281 1 96.25 87 ASP A C 1
ATOM 670 O O . ASP A 1 87 ? -8.383 3.215 13.625 1 96.25 87 ASP A O 1
ATOM 674 N N . GLY A 1 88 ? -8.438 0.971 13.719 1 92.38 88 GLY A N 1
ATOM 675 C CA . GLY A 1 88 ? -9.734 0.985 14.383 1 92.38 88 GLY A CA 1
ATOM 676 C C . GLY A 1 88 ? -10.852 1.485 13.484 1 92.38 88 GLY A C 1
ATOM 677 O O . GLY A 1 88 ? -11.102 0.92 12.422 1 92.38 88 GLY A O 1
ATOM 678 N N . GLU A 1 89 ? -11.516 2.564 13.828 1 91.56 89 GLU A N 1
ATOM 679 C CA . GLU A 1 89 ? -12.609 3.131 13.047 1 91.56 89 GLU A CA 1
ATOM 680 C C . GLU A 1 89 ? -12.156 4.363 12.273 1 91.56 89 GLU A C 1
ATOM 682 O O . GLU A 1 89 ? -12.953 5 11.586 1 91.56 89 GLU A O 1
ATOM 687 N N . GLU A 1 90 ? -10.906 4.594 12.289 1 94.56 90 GLU A N 1
ATOM 688 C CA . GLU A 1 90 ? -10.383 5.797 11.648 1 94.56 90 GLU A CA 1
ATOM 689 C C . GLU A 1 90 ? -9.719 5.469 10.32 1 94.56 90 GLU A C 1
ATOM 691 O O . GLU A 1 90 ? -8.883 4.562 10.242 1 94.56 90 GLU A O 1
ATOM 696 N N . LEU A 1 91 ? -10.125 6.199 9.328 1 96.44 91 LEU A N 1
ATOM 697 C CA . LEU A 1 91 ? -9.43 6.137 8.055 1 96.44 91 LEU A CA 1
ATOM 698 C C . LEU A 1 91 ? -8.055 6.801 8.156 1 96.44 91 LEU A C 1
ATOM 700 O O . LEU A 1 91 ? -7.926 7.883 8.727 1 96.44 91 LEU A O 1
ATOM 704 N N . MET A 1 92 ? -7.098 6.066 7.605 1 97.19 92 MET A N 1
ATOM 705 C CA . MET A 1 92 ? -5.715 6.535 7.602 1 97.19 92 MET A CA 1
ATOM 706 C C . MET A 1 92 ? -5.18 6.637 6.176 1 97.19 92 MET A C 1
ATOM 708 O O . MET A 1 92 ? -5.449 5.77 5.344 1 97.19 92 MET A O 1
ATOM 712 N N . ALA A 1 93 ? -4.473 7.68 5.91 1 97.62 93 ALA A N 1
ATOM 713 C CA . ALA A 1 93 ? -3.584 7.727 4.75 1 97.62 93 ALA A CA 1
ATOM 714 C C . ALA A 1 93 ? -2.131 7.523 5.164 1 97.62 93 ALA A C 1
ATOM 716 O O . ALA A 1 93 ? -1.69 8.055 6.188 1 97.62 93 ALA A O 1
ATOM 717 N N . PHE A 1 94 ? -1.387 6.75 4.355 1 97.75 94 PHE A N 1
ATOM 718 C CA . PHE A 1 94 ? 0.006 6.531 4.727 1 97.75 94 PHE A CA 1
ATOM 719 C C . PHE A 1 94 ? 0.859 6.258 3.496 1 97.75 94 PHE A C 1
ATOM 721 O O . PHE A 1 94 ? 0.337 5.879 2.445 1 97.75 94 PHE A O 1
ATOM 728 N N . ALA A 1 95 ? 2.123 6.449 3.621 1 96.88 95 ALA A N 1
ATOM 729 C CA . ALA A 1 95 ? 3.125 6.207 2.586 1 96.88 95 ALA A CA 1
ATOM 730 C C . ALA A 1 95 ? 4.473 5.844 3.201 1 96.88 95 ALA A C 1
ATOM 732 O O . ALA A 1 95 ? 4.773 6.234 4.332 1 96.88 95 ALA A O 1
ATOM 733 N N . ARG A 1 96 ? 5.191 5.086 2.508 1 95.38 96 ARG A N 1
ATOM 734 C CA . ARG A 1 96 ? 6.539 4.703 2.916 1 95.38 96 ARG A CA 1
ATOM 735 C C . ARG A 1 96 ? 7.59 5.332 2.006 1 95.38 96 ARG A C 1
ATOM 737 O O . ARG A 1 96 ? 7.492 5.238 0.78 1 95.38 96 ARG A O 1
ATOM 744 N N . VAL A 1 97 ? 8.531 5.984 2.582 1 96 97 VAL A N 1
ATOM 745 C CA . VAL A 1 97 ? 9.617 6.605 1.831 1 96 97 VAL A CA 1
ATOM 746 C C . VAL A 1 97 ? 10.938 5.891 2.141 1 96 97 VAL A C 1
ATOM 748 O O . VAL A 1 97 ? 11.469 6.004 3.248 1 96 97 VAL A O 1
ATOM 751 N N . ALA A 1 98 ? 11.469 5.23 1.161 1 94 98 ALA A N 1
ATOM 752 C CA . ALA A 1 98 ? 12.703 4.48 1.336 1 94 98 ALA A CA 1
ATOM 753 C C . ALA A 1 98 ? 13.914 5.414 1.332 1 94 98 ALA A C 1
ATOM 755 O O . ALA A 1 98 ? 13.969 6.363 0.548 1 94 98 ALA A O 1
ATOM 756 N N . ALA A 1 99 ? 14.883 5.043 2.15 1 95.44 99 ALA A N 1
ATOM 757 C CA . ALA A 1 99 ? 16.125 5.809 2.188 1 95.44 99 ALA A CA 1
ATOM 758 C C . ALA A 1 99 ? 17.062 5.395 1.051 1 95.44 99 ALA A C 1
ATOM 760 O O . ALA A 1 99 ? 17.859 6.195 0.576 1 95.44 99 ALA A O 1
ATOM 761 N N . ALA A 1 100 ? 16.906 4.125 0.722 1 89.5 100 ALA A N 1
ATOM 762 C CA . ALA A 1 100 ? 17.734 3.621 -0.363 1 89.5 100 ALA A CA 1
ATOM 763 C C . ALA A 1 100 ? 17.5 4.398 -1.652 1 89.5 100 ALA A C 1
ATOM 765 O O . ALA A 1 100 ? 16.359 4.492 -2.121 1 89.5 100 ALA A O 1
ATOM 766 N N . GLY A 1 101 ? 18.547 5.086 -2.207 1 89.19 101 GLY A N 1
ATOM 767 C CA . GLY A 1 101 ? 18.438 5.828 -3.453 1 89.19 101 GLY A CA 1
ATOM 768 C C . GLY A 1 101 ? 17.844 7.219 -3.273 1 89.19 101 GLY A C 1
ATOM 769 O O . GLY A 1 101 ? 17.641 7.938 -4.25 1 89.19 101 GLY A O 1
ATOM 770 N N . ALA A 1 102 ? 17.609 7.613 -2.066 1 94.5 102 ALA A N 1
ATOM 771 C CA . ALA A 1 102 ? 16.969 8.898 -1.809 1 94.5 102 ALA A CA 1
ATOM 772 C C . ALA A 1 102 ? 17.969 10.047 -1.977 1 94.5 102 ALA A C 1
ATOM 774 O O . ALA A 1 102 ? 19.141 9.914 -1.627 1 94.5 102 ALA A O 1
ATOM 775 N N . GLY A 1 103 ? 17.422 11.141 -2.559 1 95.62 103 GLY A N 1
ATOM 776 C CA . GLY A 1 103 ? 18.172 12.391 -2.615 1 95.62 103 GLY A CA 1
ATOM 777 C C . GLY A 1 103 ? 17.656 13.43 -1.639 1 95.62 103 GLY A C 1
ATOM 778 O O . GLY A 1 103 ? 16.75 13.156 -0.851 1 95.62 103 GLY A O 1
ATOM 779 N N . GLU A 1 104 ? 18.219 14.617 -1.748 1 97.12 104 GLU A N 1
ATOM 780 C CA . GLU A 1 104 ? 17.922 15.695 -0.81 1 97.12 104 GLU A CA 1
ATOM 781 C C . GLU A 1 104 ? 16.453 16.125 -0.914 1 97.12 104 GLU A C 1
ATOM 783 O O . GLU A 1 104 ? 15.867 16.578 0.068 1 97.12 104 GLU A O 1
ATOM 788 N N . ASP A 1 105 ? 15.875 15.906 -2.1 1 97.75 105 ASP A N 1
ATOM 789 C CA . ASP A 1 105 ? 14.523 16.406 -2.314 1 97.75 105 ASP A CA 1
ATOM 790 C C . ASP A 1 105 ? 13.492 15.289 -2.166 1 97.75 105 ASP A C 1
ATOM 792 O O . ASP A 1 105 ? 12.281 15.539 -2.242 1 97.75 105 ASP A O 1
ATOM 796 N N . THR A 1 106 ? 13.906 14.078 -1.884 1 97.06 106 THR A N 1
ATOM 797 C CA . THR A 1 106 ? 13.031 12.906 -1.911 1 97.06 106 THR A CA 1
ATOM 798 C C . THR A 1 106 ? 11.914 13.055 -0.883 1 97.06 106 THR A C 1
ATOM 800 O O . THR A 1 106 ? 10.734 12.93 -1.221 1 97.06 106 THR A O 1
ATOM 803 N N . LEU A 1 107 ? 12.25 13.375 0.322 1 98.38 107 LEU A N 1
ATOM 804 C CA . LEU A 1 107 ? 11.258 13.445 1.384 1 98.38 107 LEU A CA 1
ATOM 805 C C . LEU A 1 107 ? 10.344 14.648 1.194 1 98.38 107 LEU A C 1
ATOM 807 O O . LEU A 1 107 ? 9.133 14.562 1.438 1 98.38 107 LEU A O 1
ATOM 811 N N . PHE A 1 108 ? 10.883 15.711 0.752 1 98.38 108 PHE A N 1
ATOM 812 C CA . PHE A 1 108 ? 10.086 16.906 0.496 1 98.38 108 PHE A CA 1
ATOM 813 C C . PHE A 1 108 ? 9.031 16.625 -0.571 1 98.38 108 PHE A C 1
ATOM 815 O O . PHE A 1 108 ? 7.852 16.938 -0.386 1 98.38 108 PHE A O 1
ATOM 822 N N . THR A 1 109 ? 9.469 16.031 -1.656 1 97.5 109 THR A N 1
ATOM 823 C CA . THR A 1 109 ? 8.562 15.711 -2.754 1 97.5 109 THR A CA 1
ATOM 824 C C . THR A 1 109 ? 7.488 14.734 -2.301 1 97.5 109 THR A C 1
ATOM 826 O O . THR A 1 109 ? 6.312 14.898 -2.627 1 97.5 109 THR A O 1
ATOM 829 N N . ALA A 1 110 ? 7.855 13.758 -1.538 1 97.69 110 ALA A N 1
ATOM 830 C CA . ALA A 1 110 ? 6.914 12.773 -1.015 1 97.69 110 ALA A CA 1
ATOM 831 C C . ALA A 1 110 ? 5.875 13.438 -0.113 1 97.69 110 ALA A C 1
ATOM 833 O O . ALA A 1 110 ? 4.688 13.117 -0.188 1 97.69 110 ALA A O 1
ATOM 834 N N . LEU A 1 111 ? 6.352 14.344 0.693 1 98 111 LEU A N 1
ATOM 835 C CA . LEU A 1 111 ? 5.453 15.039 1.604 1 98 111 LEU A CA 1
ATOM 836 C C . LEU A 1 111 ? 4.465 15.914 0.831 1 98 111 LEU A C 1
ATOM 838 O O . LEU A 1 111 ? 3.273 15.93 1.14 1 98 111 LEU A O 1
ATOM 842 N N . GLU A 1 112 ? 4.926 16.578 -0.162 1 97.38 112 GLU A N 1
ATOM 843 C CA . GLU A 1 112 ? 4.055 17.406 -0.991 1 97.38 112 GLU A CA 1
ATOM 844 C C . GLU A 1 112 ? 2.99 16.562 -1.688 1 97.38 112 GLU A C 1
ATOM 846 O O . GLU A 1 112 ? 1.811 16.922 -1.686 1 97.38 112 GLU A O 1
ATOM 851 N N . ASP A 1 113 ? 3.436 15.523 -2.26 1 96.81 113 ASP A N 1
ATOM 852 C CA . ASP A 1 113 ? 2.502 14.617 -2.918 1 96.81 113 ASP A CA 1
ATOM 853 C C . ASP A 1 113 ? 1.472 14.07 -1.93 1 96.81 113 ASP A C 1
ATOM 855 O O . ASP A 1 113 ? 0.284 13.984 -2.248 1 96.81 113 ASP A O 1
ATOM 859 N N . PHE A 1 114 ? 1.929 13.734 -0.805 1 97.88 114 PHE A N 1
ATOM 860 C CA . PHE A 1 114 ? 1.088 13.188 0.253 1 97.88 114 PHE A CA 1
ATOM 861 C C . PHE A 1 114 ? 0.025 14.195 0.676 1 97.88 114 PHE A C 1
ATOM 863 O O . PHE A 1 114 ? -1.153 13.852 0.787 1 97.88 114 PHE A O 1
ATOM 870 N N . LEU A 1 115 ? 0.393 15.375 0.827 1 96.94 115 LEU A N 1
ATOM 871 C CA . LEU A 1 115 ? -0.528 16.422 1.234 1 96.94 115 LEU A CA 1
ATOM 872 C C . LEU A 1 115 ? -1.586 16.672 0.163 1 96.94 115 LEU A C 1
ATOM 874 O O . LEU A 1 115 ? -2.744 16.953 0.48 1 96.94 115 LEU A O 1
ATOM 878 N N . ASP A 1 116 ? -1.168 16.578 -1.033 1 96 116 ASP A N 1
ATOM 879 C CA . ASP A 1 116 ? -2.123 16.734 -2.127 1 96 116 ASP A CA 1
ATOM 880 C C . ASP A 1 116 ? -3.199 15.648 -2.066 1 96 116 ASP A C 1
ATOM 882 O O . ASP A 1 116 ? -4.383 15.93 -2.271 1 96 116 ASP A O 1
ATOM 886 N N . VAL A 1 117 ? -2.76 14.477 -1.82 1 95.56 117 VAL A N 1
ATOM 887 C CA . VAL A 1 117 ? -3.689 13.359 -1.7 1 95.56 117 VAL A CA 1
ATOM 888 C C . VAL A 1 117 ? -4.602 13.57 -0.492 1 95.56 117 VAL A C 1
ATOM 890 O O . VAL A 1 117 ? -5.816 13.375 -0.58 1 95.56 117 VAL A O 1
ATOM 893 N N . LEU A 1 118 ? -4.066 13.977 0.629 1 95.56 118 LEU A N 1
ATOM 894 C CA . LEU A 1 118 ? -4.848 14.234 1.832 1 95.56 118 LEU A CA 1
ATOM 895 C C . LEU A 1 118 ? -5.949 15.258 1.556 1 95.56 118 LEU A C 1
ATOM 897 O O . LEU A 1 118 ? -7.102 15.055 1.941 1 95.56 118 LEU A O 1
ATOM 901 N N . ALA A 1 119 ? -5.578 16.297 0.944 1 93.75 119 ALA A N 1
ATOM 902 C CA . ALA A 1 119 ? -6.535 17.359 0.658 1 93.75 119 ALA A CA 1
ATOM 903 C C . ALA A 1 119 ? -7.684 16.844 -0.205 1 93.75 119 ALA A C 1
ATOM 905 O O . ALA A 1 119 ? -8.852 17.141 0.076 1 93.75 119 ALA A O 1
ATOM 906 N N . HIS A 1 120 ? -7.371 16.109 -1.166 1 92.81 120 HIS A N 1
ATOM 907 C CA . HIS A 1 120 ? -8.375 15.562 -2.072 1 92.81 120 HIS A CA 1
ATOM 908 C C . HIS A 1 120 ? -9.352 14.664 -1.332 1 92.81 120 HIS A C 1
ATOM 910 O O . HIS A 1 120 ? -10.57 14.836 -1.439 1 92.81 120 HIS A O 1
ATOM 916 N N . TRP A 1 121 ? -8.844 13.789 -0.562 1 92.06 121 TRP A N 1
ATOM 917 C CA . TRP A 1 121 ? -9.688 12.766 0.048 1 92.06 121 TRP A CA 1
ATOM 918 C C . TRP A 1 121 ? -10.391 13.312 1.287 1 92.06 121 TRP A C 1
ATOM 920 O O . TRP A 1 121 ? -11.484 12.859 1.64 1 92.06 121 TRP A O 1
ATOM 930 N N . ALA A 1 122 ? -9.781 14.227 1.949 1 89.5 122 ALA A N 1
ATOM 931 C CA . ALA A 1 122 ? -10.484 14.906 3.033 1 89.5 122 ALA A CA 1
ATOM 932 C C . ALA A 1 122 ? -11.727 15.617 2.516 1 89.5 122 ALA A C 1
ATOM 934 O O . ALA A 1 122 ? -12.781 15.594 3.162 1 89.5 122 ALA A O 1
ATOM 935 N N . ASP A 1 123 ? -11.617 16.219 1.399 1 87.25 123 ASP A N 1
ATOM 936 C CA . ASP A 1 123 ? -12.758 16.875 0.766 1 87.25 123 ASP A CA 1
ATOM 937 C C . ASP A 1 123 ? -13.828 15.852 0.386 1 87.25 123 ASP A C 1
ATOM 939 O O . ASP A 1 123 ? -15.023 16.109 0.535 1 87.25 123 ASP A O 1
ATOM 943 N N . GLU A 1 124 ? -13.391 14.719 -0.093 1 83.69 124 GLU A N 1
ATOM 944 C CA . GLU A 1 124 ? -14.32 13.641 -0.433 1 83.69 124 GLU A CA 1
ATOM 945 C C . GLU A 1 124 ? -15.086 13.164 0.799 1 83.69 124 GLU A C 1
ATOM 947 O O . GLU A 1 124 ? -16.281 12.891 0.727 1 83.69 124 GLU A O 1
ATOM 952 N N . LEU A 1 125 ? -14.438 12.992 1.861 1 84.44 125 LEU A N 1
ATOM 953 C CA . LEU A 1 125 ? -15.023 12.523 3.109 1 84.44 125 LEU A CA 1
ATOM 954 C C . LEU A 1 125 ? -16.031 13.523 3.646 1 84.44 125 LEU A C 1
ATOM 956 O O . LEU A 1 125 ? -17.078 13.133 4.188 1 84.44 125 LEU A O 1
ATOM 960 N N . GLN A 1 126 ? -15.758 14.742 3.516 1 78.31 126 GLN A N 1
ATOM 961 C CA . GLN A 1 126 ? -16.641 15.789 4.02 1 78.31 126 GLN A CA 1
ATOM 962 C C . GLN A 1 126 ? -17.891 15.914 3.148 1 78.31 126 GLN A C 1
ATOM 964 O O . GLN A 1 126 ? -18.984 16.188 3.654 1 78.31 126 GLN A O 1
ATOM 969 N N . GLN A 1 127 ? -17.734 15.805 1.879 1 74.12 127 GLN A N 1
ATOM 970 C CA . GLN A 1 127 ? -18.859 15.977 0.964 1 74.12 127 GLN A CA 1
ATOM 971 C C . GLN A 1 127 ? -19.812 14.789 1.03 1 74.12 127 GLN A C 1
ATOM 973 O O . GLN A 1 127 ? -20.984 14.906 0.676 1 74.12 127 GLN A O 1
ATOM 978 N N . GLY A 1 128 ? -19.594 13.789 1.811 1 65 128 GLY A N 1
ATOM 979 C CA . GLY A 1 128 ? -20.469 12.641 1.859 1 65 128 GLY A CA 1
ATOM 980 C C . GLY A 1 128 ? -20.812 12.086 0.488 1 65 128 GLY A C 1
ATOM 981 O O . GLY A 1 128 ? -21.625 11.172 0.365 1 65 128 GLY A O 1
ATOM 982 N N . ARG A 1 129 ? -20.828 12.867 -0.629 1 51.97 129 ARG A N 1
ATOM 983 C CA . ARG A 1 129 ? -21.391 12.609 -1.946 1 51.97 129 ARG A CA 1
ATOM 984 C C . ARG A 1 129 ? -20.781 11.367 -2.58 1 51.97 129 ARG A C 1
ATOM 986 O O . ARG A 1 129 ? -19.844 11.477 -3.371 1 51.97 129 ARG A O 1
ATOM 993 N N . TRP A 1 130 ? -20.516 10.367 -1.808 1 48.81 130 TRP A N 1
ATOM 994 C CA . TRP A 1 130 ? -19.984 9.281 -2.627 1 48.81 130 TRP A CA 1
ATOM 995 C C . TRP A 1 130 ? -21.094 8.625 -3.443 1 48.81 130 TRP A C 1
ATOM 997 O O . TRP A 1 130 ? -22.078 8.133 -2.883 1 48.81 130 TRP A O 1
ATOM 1007 N N . PRO A 1 131 ? -21.266 9.203 -4.637 1 41.91 131 PRO A N 1
ATOM 1008 C CA . PRO A 1 131 ? -22.359 8.602 -5.402 1 41.91 131 PRO A CA 1
ATOM 1009 C C . PRO A 1 131 ? -22.375 7.074 -5.309 1 41.91 131 PRO A C 1
ATOM 1011 O O . PRO A 1 131 ? -21.328 6.457 -5.102 1 41.91 131 PRO A O 1
ATOM 1014 N N . ALA A 1 132 ? -23.625 6.48 -4.965 1 36.12 132 ALA A N 1
ATOM 1015 C CA . ALA A 1 132 ? -23.875 5.062 -5.207 1 36.12 132 ALA A CA 1
ATOM 1016 C C . ALA A 1 132 ? -23.234 4.605 -6.516 1 36.12 132 ALA A C 1
ATOM 1018 O O . ALA A 1 132 ? -23.297 5.316 -7.523 1 36.12 132 ALA A O 1
ATOM 1019 N N . PRO A 1 133 ? -22.391 3.451 -6.34 1 30.14 133 PRO A N 1
ATOM 1020 C CA . PRO A 1 133 ? -21.969 2.99 -7.668 1 30.14 133 PRO A CA 1
ATOM 1021 C C . PRO A 1 133 ? -23.141 2.891 -8.648 1 30.14 133 PRO A C 1
ATOM 1023 O O . PRO A 1 133 ? -24.281 2.709 -8.234 1 30.14 133 PRO A O 1
ATOM 1026 N N . MET B 1 1 ? 21.266 -4.02 -7.297 1 92.25 1 MET B N 1
ATOM 1027 C CA . MET B 1 1 ? 20.953 -4.785 -8.5 1 92.25 1 MET B CA 1
ATOM 1028 C C . MET B 1 1 ? 19.75 -4.199 -9.227 1 92.25 1 MET B C 1
ATOM 1030 O O . MET B 1 1 ? 18.953 -3.461 -8.633 1 92.25 1 MET B O 1
ATOM 1034 N N . THR B 1 2 ? 19.594 -4.523 -10.641 1 96.12 2 THR B N 1
ATOM 1035 C CA . THR B 1 2 ? 18.453 -4.074 -11.43 1 96.12 2 THR B CA 1
ATOM 1036 C C . THR B 1 2 ? 17.281 -5.027 -11.266 1 96.12 2 THR B C 1
ATOM 1038 O O . THR B 1 2 ? 17.438 -6.145 -10.773 1 96.12 2 THR B O 1
ATOM 1041 N N . PRO B 1 3 ? 16.109 -4.535 -11.703 1 98 3 PRO B N 1
ATOM 1042 C CA . PRO B 1 3 ? 14.945 -5.438 -11.664 1 98 3 PRO B CA 1
ATOM 1043 C C . PRO B 1 3 ? 15.156 -6.699 -12.5 1 98 3 PRO B C 1
ATOM 1045 O O . PRO B 1 3 ? 14.75 -7.789 -12.094 1 98 3 PRO B O 1
ATOM 1048 N N . HIS B 1 4 ? 15.789 -6.621 -13.57 1 97.88 4 HIS B N 1
ATOM 1049 C CA . HIS B 1 4 ? 16.047 -7.777 -14.414 1 97.88 4 HIS B CA 1
ATOM 1050 C C . HIS B 1 4 ? 16.984 -8.766 -13.727 1 97.88 4 HIS B C 1
ATOM 1052 O O . HIS B 1 4 ? 16.781 -9.977 -13.797 1 97.88 4 HIS B O 1
ATOM 1058 N N . GLU B 1 5 ? 17.953 -8.211 -13.078 1 97.81 5 GLU B N 1
ATOM 1059 C CA . GLU B 1 5 ? 18.875 -9.062 -12.328 1 97.81 5 GLU B CA 1
ATOM 1060 C C . GLU B 1 5 ? 18.156 -9.75 -11.164 1 97.81 5 GLU B C 1
ATOM 1062 O O . GLU B 1 5 ? 18.484 -10.883 -10.812 1 97.81 5 GLU B O 1
ATOM 1067 N N . MET B 1 6 ? 17.188 -9.031 -10.586 1 98.38 6 MET B N 1
ATOM 1068 C CA . MET B 1 6 ? 16.391 -9.633 -9.523 1 98.38 6 MET B CA 1
ATOM 1069 C C . MET B 1 6 ? 15.617 -10.844 -10.039 1 98.38 6 MET B C 1
ATOM 1071 O O . MET B 1 6 ? 15.547 -11.875 -9.375 1 98.38 6 MET B O 1
ATOM 1075 N N . LEU B 1 7 ? 15.047 -10.719 -11.211 1 98.69 7 LEU B N 1
ATOM 1076 C CA . LEU B 1 7 ? 14.305 -11.844 -11.781 1 98.69 7 LEU B CA 1
ATOM 1077 C C . LEU B 1 7 ? 15.242 -12.992 -12.141 1 98.69 7 LEU B C 1
ATOM 1079 O O . LEU B 1 7 ? 14.898 -14.156 -11.945 1 98.69 7 LEU B O 1
ATOM 1083 N N . ASP B 1 8 ? 16.422 -12.609 -12.633 1 98.38 8 ASP B N 1
ATOM 1084 C CA . ASP B 1 8 ? 17.422 -13.633 -12.922 1 98.38 8 ASP B CA 1
ATOM 1085 C C . ASP B 1 8 ? 17.797 -14.414 -11.664 1 98.38 8 ASP B C 1
ATOM 1087 O O . ASP B 1 8 ? 17.938 -15.633 -11.703 1 98.38 8 ASP B O 1
ATOM 1091 N N . ALA B 1 9 ? 17.969 -13.68 -10.609 1 98.44 9 ALA B N 1
ATOM 1092 C CA . ALA B 1 9 ? 18.281 -14.32 -9.336 1 98.44 9 ALA B CA 1
ATOM 1093 C C . ALA B 1 9 ? 17.156 -15.258 -8.898 1 98.44 9 ALA B C 1
ATOM 1095 O O . ALA B 1 9 ? 17.422 -16.359 -8.398 1 98.44 9 ALA B O 1
ATOM 1096 N N . LEU B 1 10 ? 15.93 -14.82 -9.062 1 98.5 10 LEU B N 1
ATOM 1097 C CA . LEU B 1 10 ? 14.789 -15.664 -8.75 1 98.5 10 LEU B CA 1
ATOM 1098 C C . LEU B 1 10 ? 14.797 -16.922 -9.602 1 98.5 10 LEU B C 1
ATOM 1100 O O . LEU B 1 10 ? 14.516 -18.016 -9.102 1 98.5 10 LEU B O 1
ATOM 1104 N N . SER B 1 11 ? 15.102 -16.781 -10.828 1 98.44 11 SER B N 1
ATOM 1105 C CA . SER B 1 11 ? 15.195 -17.922 -11.734 1 98.44 11 SER B CA 1
ATOM 1106 C C . SER B 1 11 ? 16.203 -18.953 -11.234 1 98.44 11 SER B C 1
ATOM 1108 O O . SER B 1 11 ? 15.906 -20.141 -11.195 1 98.44 11 SER B O 1
ATOM 1110 N N . ARG B 1 12 ? 17.328 -18.469 -10.859 1 97.94 12 ARG B N 1
ATOM 1111 C CA . ARG B 1 12 ? 18.375 -19.344 -10.352 1 97.94 12 ARG B CA 1
ATOM 1112 C C . ARG B 1 12 ? 17.938 -20.047 -9.07 1 97.94 12 ARG B C 1
ATOM 1114 O O . ARG B 1 12 ? 18.156 -21.25 -8.906 1 97.94 12 ARG B O 1
ATOM 1121 N N . ARG B 1 13 ? 17.359 -19.297 -8.242 1 97.25 13 ARG B N 1
ATOM 1122 C CA . ARG B 1 13 ? 16.953 -19.812 -6.941 1 97.25 13 ARG B CA 1
ATOM 1123 C C . ARG B 1 13 ? 15.875 -20.891 -7.09 1 97.25 13 ARG B C 1
ATOM 1125 O O . ARG B 1 13 ? 15.859 -21.875 -6.348 1 97.25 13 ARG B O 1
ATOM 1132 N N . THR B 1 14 ? 14.93 -20.719 -7.973 1 95.56 14 THR B N 1
ATOM 1133 C CA . THR B 1 14 ? 13.789 -21.609 -8.109 1 95.56 14 THR B CA 1
ATOM 1134 C C . THR B 1 14 ? 14.086 -22.719 -9.125 1 95.56 14 THR B C 1
ATOM 1136 O O . THR B 1 14 ? 13.391 -23.734 -9.172 1 95.56 14 THR B O 1
ATOM 1139 N N . GLY B 1 15 ? 14.984 -22.531 -10 1 96.56 15 GLY B N 1
ATOM 1140 C CA . GLY B 1 15 ? 15.281 -23.469 -11.07 1 96.56 15 GLY B CA 1
ATOM 1141 C C . GLY B 1 15 ? 14.367 -23.312 -12.273 1 96.56 15 GLY B C 1
ATOM 1142 O O . GLY B 1 15 ? 14.422 -24.125 -13.211 1 96.56 15 GLY B O 1
ATOM 1143 N N . ALA B 1 16 ? 13.5 -22.344 -12.234 1 95.31 16 ALA B N 1
ATOM 1144 C CA . ALA B 1 16 ? 12.609 -22.047 -13.359 1 95.31 16 ALA B CA 1
ATOM 1145 C C . ALA B 1 16 ? 13.219 -21 -14.281 1 95.31 16 ALA B C 1
ATOM 1147 O O . ALA B 1 16 ? 13.914 -20.094 -13.82 1 95.31 16 ALA B O 1
ATOM 1148 N N . ALA B 1 17 ? 13.047 -21.141 -15.594 1 96.75 17 ALA B N 1
ATOM 1149 C CA . ALA B 1 17 ? 13.508 -20.156 -16.562 1 96.75 17 ALA B CA 1
ATOM 1150 C C . ALA B 1 17 ? 12.523 -18.984 -16.656 1 96.75 17 ALA B C 1
ATOM 1152 O O . ALA B 1 17 ? 11.633 -18.984 -17.516 1 96.75 17 ALA B O 1
ATOM 1153 N N . LEU B 1 18 ? 12.758 -18 -15.836 1 98.25 18 LEU B N 1
ATOM 1154 C CA . LEU B 1 18 ? 11.852 -16.859 -15.766 1 98.25 18 LEU B CA 1
ATOM 1155 C C . LEU B 1 18 ? 12.406 -15.68 -16.547 1 98.25 18 LEU B C 1
ATOM 1157 O O . LEU B 1 18 ? 13.609 -15.414 -16.516 1 98.25 18 LEU B O 1
ATOM 1161 N N . SER B 1 19 ? 11.562 -15.023 -17.281 1 98.25 19 SER B N 1
ATOM 1162 C CA . SER B 1 19 ? 11.914 -13.805 -17.984 1 98.25 19 SER B CA 1
ATOM 1163 C C . SER B 1 19 ? 10.703 -12.906 -18.203 1 98.25 19 SER B C 1
ATOM 1165 O O . SER B 1 19 ? 9.57 -13.391 -18.234 1 98.25 19 SER B O 1
ATOM 1167 N N . PHE B 1 20 ? 11.031 -11.633 -18.266 1 98.31 20 PHE B N 1
ATOM 1168 C CA . PHE B 1 20 ? 9.961 -10.719 -18.672 1 98.31 20 PHE B CA 1
ATOM 1169 C C . PHE B 1 20 ? 9.672 -10.852 -20.156 1 98.31 20 PHE B C 1
ATOM 1171 O O . PHE B 1 20 ? 10.594 -10.977 -20.969 1 98.31 20 PHE B O 1
ATOM 1178 N N . ASN B 1 21 ? 8.422 -10.797 -20.469 1 98 21 ASN B N 1
ATOM 1179 C CA . ASN B 1 21 ? 8.07 -10.75 -21.875 1 98 21 ASN B CA 1
ATOM 1180 C C . ASN B 1 21 ? 8.211 -9.344 -22.453 1 98 21 ASN B C 1
ATOM 1182 O O . ASN B 1 21 ? 8.742 -8.453 -21.781 1 98 21 ASN B O 1
ATOM 1186 N N . GLY B 1 22 ? 7.801 -9.117 -23.703 1 97.12 22 GLY B N 1
ATOM 1187 C CA . GLY B 1 22 ? 7.953 -7.844 -24.391 1 97.12 22 GLY B CA 1
ATOM 1188 C C . GLY B 1 22 ? 7.227 -6.703 -23.703 1 97.12 22 GLY B C 1
ATOM 1189 O O . GLY B 1 22 ? 7.582 -5.535 -23.875 1 97.12 22 GLY B O 1
ATOM 1190 N N . ASP B 1 23 ? 6.234 -7.016 -22.922 1 97.12 23 ASP B N 1
ATOM 1191 C CA . ASP B 1 23 ? 5.445 -6.012 -22.219 1 97.12 23 ASP B CA 1
ATOM 1192 C C . ASP B 1 23 ? 5.973 -5.801 -20.797 1 97.12 23 ASP B C 1
ATOM 1194 O O . ASP B 1 23 ? 5.383 -5.055 -20.016 1 97.12 23 ASP B O 1
ATOM 1198 N N . GLY B 1 24 ? 7.043 -6.496 -20.406 1 97.88 24 GLY B N 1
ATOM 1199 C CA . GLY B 1 24 ? 7.617 -6.352 -19.078 1 97.88 24 GLY B CA 1
ATOM 1200 C C . GLY B 1 24 ? 6.914 -7.191 -18.016 1 97.88 24 GLY B C 1
ATOM 1201 O O . GLY B 1 24 ? 6.953 -6.867 -16.828 1 97.88 24 GLY B O 1
ATOM 1202 N N . LEU B 1 25 ? 6.219 -8.273 -18.484 1 98.38 25 LEU B N 1
ATOM 1203 C CA . LEU B 1 25 ? 5.422 -9.109 -17.594 1 98.38 25 LEU B CA 1
ATOM 1204 C C . LEU B 1 25 ? 6 -10.523 -17.531 1 98.38 25 LEU B C 1
ATOM 1206 O O . LEU B 1 25 ? 6.527 -11.031 -18.516 1 98.38 25 LEU B O 1
ATOM 1210 N N . CYS B 1 26 ? 6.023 -11.117 -16.328 1 98.69 26 CYS B N 1
ATOM 1211 C CA . CYS B 1 26 ? 6.293 -12.531 -16.078 1 98.69 26 CYS B CA 1
ATOM 1212 C C . CYS B 1 26 ? 5.176 -13.156 -15.242 1 98.69 26 CYS B C 1
ATOM 1214 O O . CYS B 1 26 ? 4.887 -12.688 -14.133 1 98.69 26 CYS B O 1
ATOM 1216 N N . ARG B 1 27 ? 4.562 -14.172 -15.789 1 98 27 ARG B N 1
ATOM 1217 C CA . ARG B 1 27 ? 3.424 -14.781 -15.117 1 98 27 ARG B CA 1
ATOM 1218 C C . ARG B 1 27 ? 3.803 -16.125 -14.508 1 98 27 ARG B C 1
ATOM 1220 O O . ARG B 1 27 ? 4.379 -16.984 -15.195 1 98 27 ARG B O 1
ATOM 1227 N N . LEU B 1 28 ? 3.525 -16.25 -13.219 1 97.81 28 LEU B N 1
ATOM 1228 C CA . LEU B 1 28 ? 3.779 -17.484 -12.5 1 97.81 28 LEU B CA 1
ATOM 1229 C C . LEU B 1 28 ? 2.473 -18.156 -12.078 1 97.81 28 LEU B C 1
ATOM 1231 O O . LEU B 1 28 ? 1.538 -17.484 -11.648 1 97.81 28 LEU B O 1
ATOM 1235 N N . ARG B 1 29 ? 2.385 -19.453 -12.258 1 96.06 29 ARG B N 1
ATOM 1236 C CA . ARG B 1 29 ? 1.249 -20.25 -11.805 1 96.06 29 ARG B CA 1
ATOM 1237 C C . ARG B 1 29 ? 1.652 -21.172 -10.664 1 96.06 29 ARG B C 1
ATOM 1239 O O . ARG B 1 29 ? 2.639 -21.906 -10.773 1 96.06 29 ARG B O 1
ATOM 1246 N N . PHE B 1 30 ? 0.905 -21.062 -9.578 1 94.31 30 PHE B N 1
ATOM 1247 C CA . PHE B 1 30 ? 1.212 -21.875 -8.414 1 94.31 30 PHE B CA 1
ATOM 1248 C C . PHE B 1 30 ? 0.099 -22.891 -8.148 1 94.31 30 PHE B C 1
ATOM 1250 O O . PHE B 1 30 ? -0.979 -22.516 -7.68 1 94.31 30 PHE B O 1
ATOM 1257 N N . ASP B 1 31 ? 0.35 -24.125 -8.391 1 86.75 31 ASP B N 1
ATOM 1258 C CA . ASP B 1 31 ? -0.498 -25.266 -8.102 1 86.75 31 ASP B CA 1
ATOM 1259 C C . ASP B 1 31 ? -1.911 -25.062 -8.641 1 86.75 31 ASP B C 1
ATOM 1261 O O . ASP B 1 31 ? -2.889 -25.484 -8.008 1 86.75 31 ASP B O 1
ATOM 1265 N N . GLY B 1 32 ? -2.062 -24.25 -9.648 1 84.75 32 GLY B N 1
ATOM 1266 C CA . GLY B 1 32 ? -3.375 -24.031 -10.234 1 84.75 32 GLY B CA 1
ATOM 1267 C C . GLY B 1 32 ? -4.27 -23.156 -9.375 1 84.75 32 GLY B C 1
ATOM 1268 O O . GLY B 1 32 ? -5.406 -22.859 -9.75 1 84.75 32 GLY B O 1
ATOM 1269 N N . ARG B 1 33 ? -3.818 -22.828 -8.258 1 85.06 33 ARG B N 1
ATOM 1270 C CA . ARG B 1 33 ? -4.613 -22.062 -7.309 1 85.06 33 ARG B CA 1
ATOM 1271 C C . ARG B 1 33 ? -4.395 -20.562 -7.492 1 85.06 33 ARG B C 1
ATOM 1273 O O . ARG B 1 33 ? -5.348 -19.781 -7.473 1 85.06 33 ARG B O 1
ATOM 1280 N N . PHE B 1 34 ? -3.113 -20.188 -7.703 1 92.62 34 PHE B N 1
ATOM 1281 C CA . PHE B 1 34 ? -2.811 -18.766 -7.773 1 92.62 34 PHE B CA 1
ATOM 1282 C C . PHE B 1 34 ? -2.053 -18.438 -9.055 1 92.62 34 PHE B C 1
ATOM 1284 O O . PHE B 1 34 ? -1.193 -19.203 -9.492 1 92.62 34 PHE B O 1
ATOM 1291 N N . ILE B 1 35 ? -2.467 -17.406 -9.664 1 97.12 35 ILE B N 1
ATOM 1292 C CA . ILE B 1 35 ? -1.666 -16.797 -10.711 1 97.12 35 ILE B CA 1
ATOM 1293 C C . ILE B 1 35 ? -1.089 -15.469 -10.203 1 97.12 35 ILE B C 1
ATOM 1295 O O . ILE B 1 35 ? -1.829 -14.594 -9.758 1 97.12 35 ILE B O 1
ATOM 1299 N N . VAL B 1 36 ? 0.252 -15.375 -10.234 1 98.25 36 VAL B N 1
ATOM 1300 C CA . VAL B 1 36 ? 0.928 -14.148 -9.805 1 98.25 36 VAL B CA 1
ATOM 1301 C C . VAL B 1 36 ? 1.642 -13.516 -10.992 1 98.25 36 VAL B C 1
ATOM 1303 O O . VAL B 1 36 ? 2.404 -14.18 -11.703 1 98.25 36 VAL B O 1
ATOM 1306 N N . ASP B 1 37 ? 1.391 -12.266 -11.234 1 98.56 37 ASP B N 1
ATOM 1307 C CA . ASP B 1 37 ? 2.092 -11.5 -12.258 1 98.56 37 ASP B CA 1
ATOM 1308 C C . ASP B 1 37 ? 3.215 -10.664 -11.648 1 98.56 37 ASP B C 1
ATOM 1310 O O . ASP B 1 37 ? 3.023 -10.023 -10.617 1 98.56 37 ASP B O 1
ATOM 1314 N N . LEU B 1 38 ? 4.391 -10.766 -12.227 1 98.69 38 LEU B N 1
ATOM 1315 C CA . LEU B 1 38 ? 5.504 -9.859 -11.953 1 98.69 38 LEU B CA 1
ATOM 1316 C C . LEU B 1 38 ? 5.672 -8.852 -13.086 1 98.69 38 LEU B C 1
ATOM 1318 O O . LEU B 1 38 ? 5.766 -9.234 -14.258 1 98.69 38 LEU B O 1
ATOM 1322 N N . GLU B 1 39 ? 5.633 -7.605 -12.758 1 98.31 39 GLU B N 1
ATOM 1323 C CA . GLU B 1 39 ? 5.746 -6.559 -13.766 1 98.31 39 GLU B CA 1
ATOM 1324 C C . GLU B 1 39 ? 6.906 -5.617 -13.453 1 98.31 39 GLU B C 1
ATOM 1326 O O . GLU B 1 39 ? 6.996 -5.082 -12.352 1 98.31 39 GLU B O 1
ATOM 1331 N N . VAL B 1 40 ? 7.766 -5.445 -14.438 1 98.06 40 VAL B N 1
ATOM 1332 C CA . VAL B 1 40 ? 8.906 -4.551 -14.25 1 98.06 40 VAL B CA 1
ATOM 1333 C C . VAL B 1 40 ? 8.453 -3.1 -14.391 1 98.06 40 VAL B C 1
ATOM 1335 O O . VAL B 1 40 ? 7.691 -2.77 -15.305 1 98.06 40 VAL B O 1
ATOM 1338 N N . ALA B 1 41 ? 8.742 -2.279 -13.391 1 94 41 ALA B N 1
ATOM 1339 C CA . ALA B 1 41 ? 8.539 -0.833 -13.438 1 94 41 ALA B CA 1
ATOM 1340 C C . ALA B 1 41 ? 9.867 -0.1 -13.609 1 94 41 ALA B C 1
ATOM 1342 O O . ALA B 1 41 ? 10.461 0.354 -12.633 1 94 41 ALA B O 1
ATOM 1343 N N . ASP B 1 42 ? 10.25 0.182 -14.805 1 88.75 42 ASP B N 1
ATOM 1344 C CA . ASP B 1 42 ? 11.578 0.701 -15.109 1 88.75 42 ASP B CA 1
ATOM 1345 C C . ASP B 1 42 ? 11.773 2.1 -14.531 1 88.75 42 ASP B C 1
ATOM 1347 O O . ASP B 1 42 ? 12.836 2.412 -13.992 1 88.75 42 ASP B O 1
ATOM 1351 N N . GLU B 1 43 ? 10.734 2.859 -14.648 1 85.88 43 GLU B N 1
ATOM 1352 C CA . GLU B 1 43 ? 10.844 4.234 -14.172 1 85.88 43 GLU B CA 1
ATOM 1353 C C . GLU B 1 43 ? 11.039 4.285 -12.656 1 85.88 43 GLU B C 1
ATOM 1355 O O . GLU B 1 43 ? 11.672 5.203 -12.133 1 85.88 43 GLU B O 1
ATOM 1360 N N . GLU B 1 44 ? 10.547 3.283 -11.984 1 86.69 44 GLU B N 1
ATOM 1361 C CA . GLU B 1 44 ? 10.602 3.264 -10.523 1 86.69 44 GLU B CA 1
ATOM 1362 C C . GLU B 1 44 ? 11.711 2.346 -10.023 1 86.69 44 GLU B C 1
ATOM 1364 O O . GLU B 1 44 ? 11.953 2.258 -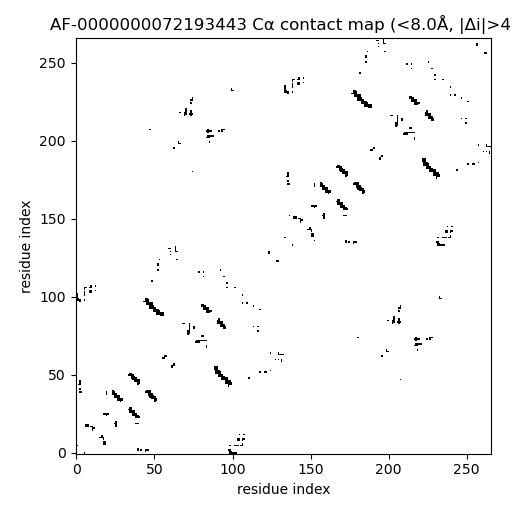8.82 1 86.69 44 GLU B O 1
ATOM 1369 N N . ASP B 1 45 ? 12.406 1.692 -10.906 1 93.12 45 ASP B N 1
ATOM 1370 C CA . ASP B 1 45 ? 13.43 0.709 -10.555 1 93.12 45 ASP B CA 1
ATOM 1371 C C . ASP B 1 45 ? 12.891 -0.299 -9.539 1 93.12 45 ASP B C 1
ATOM 1373 O O . ASP B 1 45 ? 13.461 -0.472 -8.461 1 93.12 45 ASP B O 1
ATOM 1377 N N . ALA B 1 46 ? 11.781 -0.971 -9.961 1 95.75 46 ALA B N 1
ATOM 1378 C CA . ALA B 1 46 ? 11.102 -1.902 -9.062 1 95.75 46 ALA B CA 1
ATOM 1379 C C . ALA B 1 46 ? 10.367 -2.984 -9.852 1 95.75 46 ALA B C 1
ATOM 1381 O O . ALA B 1 46 ? 10.258 -2.9 -11.07 1 95.75 46 ALA B O 1
ATOM 1382 N N . ILE B 1 47 ? 9.992 -4.02 -9.133 1 97.75 47 ILE B N 1
ATOM 1383 C CA . ILE B 1 47 ? 9.094 -5.051 -9.648 1 97.75 47 ILE B CA 1
ATOM 1384 C C . ILE B 1 47 ? 7.793 -5.051 -8.852 1 97.75 47 ILE B C 1
ATOM 1386 O O . ILE B 1 47 ? 7.816 -5.051 -7.613 1 97.75 47 ILE B O 1
ATOM 1390 N N . TRP B 1 48 ? 6.723 -5.012 -9.602 1 97.62 48 TRP B N 1
ATOM 1391 C CA . TRP B 1 48 ? 5.422 -5.211 -8.977 1 97.62 48 TRP B CA 1
ATOM 1392 C C . TRP B 1 48 ? 5.02 -6.68 -9.008 1 97.62 48 TRP B C 1
ATOM 1394 O O . TRP B 1 48 ? 5.195 -7.355 -10.023 1 97.62 48 TRP B O 1
ATOM 1404 N N . LEU B 1 49 ? 4.551 -7.156 -7.844 1 98.44 49 LEU B N 1
ATOM 1405 C CA . LEU B 1 49 ? 3.826 -8.414 -7.746 1 98.44 49 LEU B CA 1
ATOM 1406 C C . LEU B 1 49 ? 2.33 -8.172 -7.594 1 98.44 49 LEU B C 1
ATOM 1408 O O . LEU B 1 49 ? 1.911 -7.344 -6.781 1 98.44 49 LEU B O 1
ATOM 1412 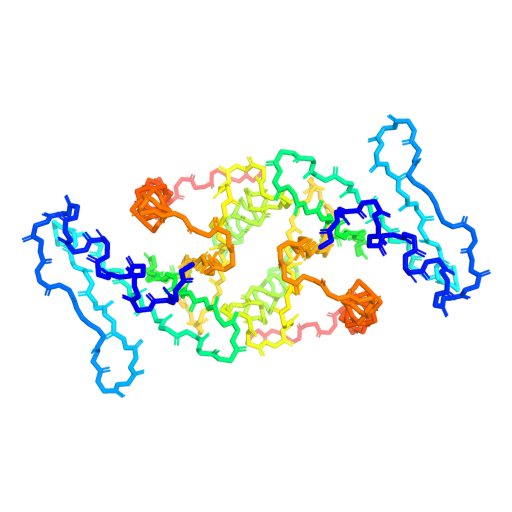N N . TYR B 1 50 ? 1.483 -8.891 -8.328 1 98.19 50 TYR B N 1
ATOM 1413 C CA . TYR B 1 50 ? 0.059 -8.758 -8.047 1 98.19 50 TYR B CA 1
ATOM 1414 C C . TYR B 1 50 ? -0.706 -9.992 -8.492 1 98.19 50 TYR B C 1
ATOM 1416 O O . TYR B 1 50 ? -0.253 -10.727 -9.375 1 98.19 50 TYR B O 1
ATOM 1424 N N . ALA B 1 51 ? -1.79 -10.258 -7.859 1 97.75 51 ALA B N 1
ATOM 1425 C CA . ALA B 1 51 ? -2.686 -11.383 -8.102 1 97.75 51 ALA B CA 1
ATOM 1426 C C . ALA B 1 51 ? -4.141 -10.992 -7.867 1 97.75 51 ALA B C 1
ATOM 1428 O O . ALA B 1 51 ? -4.434 -10.164 -7.004 1 97.75 51 ALA B O 1
ATOM 1429 N N . ARG B 1 52 ? -4.984 -11.625 -8.656 1 96 52 ARG B N 1
ATOM 1430 C CA . ARG B 1 52 ? -6.418 -11.484 -8.445 1 96 52 ARG B CA 1
ATOM 1431 C C . ARG B 1 52 ? -6.926 -12.477 -7.406 1 96 52 ARG B C 1
ATOM 1433 O O . ARG B 1 52 ? -6.617 -13.664 -7.473 1 96 52 ARG B O 1
ATOM 1440 N N . LEU B 1 53 ? -7.633 -11.938 -6.426 1 94.69 53 LEU B N 1
ATOM 1441 C CA . LEU B 1 53 ? -8.164 -12.797 -5.379 1 94.69 53 LEU B CA 1
ATOM 1442 C C . LEU B 1 53 ? -9.57 -13.266 -5.719 1 94.69 53 LEU B C 1
ATOM 1444 O O . LEU B 1 53 ? -9.977 -14.359 -5.328 1 94.69 53 LEU B O 1
ATOM 1448 N N . GLY B 1 54 ? -10.352 -12.477 -6.379 1 92.75 54 GLY B N 1
ATOM 1449 C CA . GLY B 1 54 ? -11.742 -12.742 -6.711 1 92.75 54 GLY B CA 1
ATOM 1450 C C . GLY B 1 54 ? -12.633 -11.523 -6.598 1 92.75 54 GLY B C 1
ATOM 1451 O O . GLY B 1 54 ? -12.164 -10.438 -6.23 1 92.75 54 GLY B O 1
ATOM 1452 N N . PRO B 1 55 ? -13.867 -11.773 -6.949 1 93.62 55 PRO B N 1
ATOM 1453 C CA . PRO B 1 55 ? -14.789 -10.633 -6.891 1 93.62 55 PRO B CA 1
ATOM 1454 C C . PRO B 1 55 ? -15.102 -10.195 -5.461 1 93.62 55 PRO B C 1
ATOM 1456 O O . PRO B 1 55 ? -15.188 -11.039 -4.562 1 93.62 55 PRO B O 1
ATOM 1459 N N . LEU B 1 56 ? -15.219 -8.938 -5.266 1 94.56 56 LEU B N 1
ATOM 1460 C CA . LEU B 1 56 ? -15.68 -8.414 -3.984 1 94.56 56 LEU B CA 1
ATOM 1461 C C . LEU B 1 56 ? -17.125 -8.828 -3.715 1 94.56 56 LEU B C 1
ATOM 1463 O O . LEU B 1 56 ? -18.016 -8.555 -4.52 1 94.56 56 LEU B O 1
ATOM 1467 N N . PRO B 1 57 ? -17.344 -9.492 -2.564 1 92 57 PRO B N 1
ATOM 1468 C CA . PRO B 1 57 ? -18.719 -9.859 -2.244 1 92 57 PRO B CA 1
ATOM 1469 C C . PRO B 1 57 ? -19.641 -8.648 -2.148 1 92 57 PRO B C 1
ATOM 1471 O O . PRO B 1 57 ? -19.203 -7.562 -1.749 1 92 57 PRO B O 1
ATOM 1474 N N . ALA B 1 58 ? -20.891 -8.914 -2.449 1 89.75 58 ALA B N 1
ATOM 1475 C CA . ALA B 1 58 ? -21.875 -7.852 -2.363 1 89.75 58 ALA B CA 1
ATOM 1476 C C . ALA B 1 58 ? -22.312 -7.617 -0.916 1 89.75 58 ALA B C 1
ATOM 1478 O O . ALA B 1 58 ? -22.125 -8.484 -0.06 1 89.75 58 ALA B O 1
ATOM 1479 N N . GLY B 1 59 ? -22.75 -6.383 -0.63 1 89.19 59 GLY B N 1
ATOM 1480 C CA . GLY B 1 59 ? -23.406 -6.078 0.635 1 89.19 59 GLY B CA 1
ATOM 1481 C C . GLY B 1 59 ? -22.438 -6.062 1.81 1 89.19 59 GLY B C 1
ATOM 1482 O O . GLY B 1 59 ? -21.281 -5.668 1.667 1 89.19 59 GLY B O 1
ATOM 1483 N N . GLU B 1 60 ? -22.953 -6.461 2.947 1 90 60 GLU B N 1
ATOM 1484 C CA . GLU B 1 60 ? -22.266 -6.336 4.227 1 90 60 GLU B CA 1
ATOM 1485 C C . GLU B 1 60 ? -21.031 -7.234 4.281 1 90 60 GLU B C 1
ATOM 1487 O O . GLU B 1 60 ? -19.984 -6.844 4.812 1 90 60 GLU B O 1
ATOM 1492 N N . PRO B 1 61 ? -21.125 -8.383 3.693 1 90.31 61 PRO B N 1
ATOM 1493 C CA . PRO B 1 61 ? -19.922 -9.219 3.717 1 90.31 61 PRO B CA 1
ATOM 1494 C C . PRO B 1 61 ? -18.75 -8.578 2.992 1 90.31 61 PRO B C 1
ATOM 1496 O O . PRO B 1 61 ? -17.594 -8.703 3.438 1 90.31 61 PRO B O 1
ATOM 1499 N N . GLY B 1 62 ? -19.047 -7.883 1.912 1 92.69 62 GLY B N 1
ATOM 1500 C CA . GLY B 1 62 ? -17.984 -7.184 1.188 1 92.69 62 GLY B CA 1
ATOM 1501 C C . GLY B 1 62 ? -17.406 -6.023 1.968 1 92.69 62 GLY B C 1
ATOM 1502 O O . GLY B 1 62 ? -16.188 -5.809 1.95 1 92.69 62 GLY B O 1
ATOM 1503 N N . ARG B 1 63 ? -18.266 -5.355 2.582 1 93.56 63 ARG B N 1
ATOM 1504 C CA . ARG B 1 63 ? -17.781 -4.258 3.412 1 93.56 63 ARG B CA 1
ATOM 1505 C C . ARG B 1 63 ? -16.875 -4.77 4.52 1 93.56 63 ARG B C 1
ATOM 1507 O O . ARG B 1 63 ? -15.789 -4.219 4.742 1 93.56 63 ARG B O 1
ATOM 1514 N N . ALA B 1 64 ? -17.328 -5.766 5.195 1 93.25 64 ALA B N 1
ATOM 1515 C CA . ALA B 1 64 ? -16.562 -6.328 6.297 1 93.25 64 ALA B CA 1
ATOM 1516 C C . ALA B 1 64 ? -15.188 -6.801 5.82 1 93.25 64 ALA B C 1
ATOM 1518 O O . ALA B 1 64 ? -14.18 -6.609 6.508 1 93.25 64 ALA B O 1
ATOM 1519 N N . LEU B 1 65 ? -15.195 -7.383 4.707 1 94.12 65 LEU B N 1
ATOM 1520 C CA . LEU B 1 65 ? -13.945 -7.867 4.137 1 94.12 65 LEU B CA 1
ATOM 1521 C C . LEU B 1 65 ? -13.008 -6.703 3.828 1 94.12 65 LEU B C 1
ATOM 1523 O O . LEU B 1 65 ? -11.82 -6.758 4.156 1 94.12 65 LEU B O 1
ATOM 1527 N N . MET B 1 66 ? -13.516 -5.68 3.229 1 95.69 66 MET B N 1
ATOM 1528 C CA . MET B 1 66 ? -12.703 -4.512 2.912 1 95.69 66 MET B CA 1
ATOM 1529 C C . MET B 1 66 ? -12.141 -3.881 4.184 1 95.69 66 MET B C 1
ATOM 1531 O O . MET B 1 66 ? -10.969 -3.5 4.227 1 95.69 66 MET B O 1
ATOM 1535 N N . GLU B 1 67 ? -12.961 -3.83 5.172 1 96.19 67 GLU B N 1
ATOM 1536 C CA . GLU B 1 67 ? -12.484 -3.277 6.434 1 96.19 67 GLU B CA 1
ATOM 1537 C C . GLU B 1 67 ? -11.336 -4.109 7 1 96.19 67 GLU B C 1
ATOM 1539 O O . GLU B 1 67 ? -10.328 -3.559 7.449 1 96.19 67 GLU B O 1
ATOM 1544 N N . ARG B 1 68 ? -11.445 -5.359 6.973 1 94.44 68 ARG B N 1
ATOM 1545 C CA . ARG B 1 68 ? -10.406 -6.242 7.488 1 94.44 68 ARG B CA 1
ATOM 1546 C C . ARG B 1 68 ? -9.117 -6.09 6.691 1 94.44 68 ARG B C 1
ATOM 1548 O O . ARG B 1 68 ? -8.023 -6.039 7.266 1 94.44 68 ARG B O 1
ATOM 1555 N N . MET B 1 69 ? -9.258 -6.023 5.418 1 95.62 69 MET B N 1
ATOM 1556 C CA . MET B 1 69 ? -8.094 -5.891 4.547 1 95.62 69 MET B CA 1
ATOM 1557 C C . MET B 1 69 ? -7.395 -4.551 4.77 1 95.62 69 MET B C 1
ATOM 1559 O O . MET B 1 69 ? -6.168 -4.492 4.867 1 95.62 69 MET B O 1
ATOM 1563 N N . MET B 1 70 ? -8.211 -3.561 4.887 1 96.94 70 MET B N 1
ATOM 1564 C CA . MET B 1 70 ? -7.664 -2.223 5.082 1 96.94 70 MET B CA 1
ATOM 1565 C C . MET B 1 70 ? -7.016 -2.096 6.457 1 96.94 70 MET B C 1
ATOM 1567 O O . MET B 1 70 ? -6.035 -1.372 6.621 1 96.94 70 MET B O 1
ATOM 1571 N N . ARG B 1 71 ? -7.488 -2.84 7.406 1 96.56 71 ARG B N 1
ATOM 1572 C CA . ARG B 1 71 ? -6.84 -2.889 8.711 1 96.56 71 ARG B CA 1
ATOM 1573 C C . ARG B 1 71 ? -5.539 -3.686 8.648 1 96.56 71 ARG B C 1
ATOM 1575 O O . ARG B 1 71 ? -4.527 -3.279 9.219 1 96.56 71 ARG B O 1
ATOM 1582 N N . ALA B 1 72 ? -5.566 -4.707 7.977 1 94.69 72 ALA B N 1
ATOM 1583 C CA . ALA B 1 72 ? -4.434 -5.625 7.93 1 94.69 72 ALA B CA 1
ATOM 1584 C C . ALA B 1 72 ? -3.217 -4.961 7.289 1 94.69 72 ALA B C 1
ATOM 1586 O O . ALA B 1 72 ? -2.08 -5.195 7.707 1 94.69 72 ALA B O 1
ATOM 1587 N N . HIS B 1 73 ? -3.447 -4.121 6.266 1 93.44 73 HIS B N 1
ATOM 1588 C CA . HIS B 1 73 ? -2.268 -3.621 5.57 1 93.44 73 HIS B CA 1
ATOM 1589 C C . HIS B 1 73 ? -1.9 -2.219 6.047 1 93.44 73 HIS B C 1
ATOM 1591 O O . HIS B 1 73 ? -0.927 -1.631 5.57 1 93.44 73 HIS B O 1
ATOM 1597 N N . CYS B 1 74 ? -2.615 -1.719 7 1 95.81 74 CYS B N 1
ATOM 1598 C CA . CYS B 1 74 ? -2.34 -0.375 7.496 1 95.81 74 CYS B CA 1
ATOM 1599 C C . CYS B 1 74 ? -0.971 -0.31 8.164 1 95.81 74 CYS B C 1
ATOM 1601 O O . CYS B 1 74 ? -0.692 -1.067 9.094 1 95.81 74 CYS B O 1
ATOM 1603 N N . LEU B 1 75 ? -0.114 0.542 7.59 1 91.25 75 LEU B N 1
ATOM 1604 C CA . LEU B 1 75 ? 1.235 0.793 8.086 1 91.25 75 LEU B CA 1
ATOM 1605 C C . LEU B 1 75 ? 2.051 -0.495 8.117 1 91.25 75 LEU B C 1
ATOM 1607 O O . LEU B 1 75 ? 2.969 -0.634 8.93 1 91.25 75 LEU B O 1
ATOM 1611 N N . GLY B 1 76 ? 1.63 -1.455 7.355 1 84.75 76 GLY B N 1
ATOM 1612 C CA . GLY B 1 76 ? 2.381 -2.691 7.203 1 84.75 76 GLY B CA 1
ATOM 1613 C C . GLY B 1 76 ? 2.258 -3.615 8.398 1 84.75 76 GLY B C 1
ATOM 1614 O O . GLY B 1 76 ? 3.139 -4.441 8.648 1 84.75 76 GLY B O 1
ATOM 1615 N N . ARG B 1 77 ? 1.278 -3.611 9.188 1 80.69 77 ARG B N 1
ATOM 1616 C CA . ARG B 1 77 ? 1.145 -4.309 10.461 1 80.69 77 ARG B CA 1
ATOM 1617 C C . ARG B 1 77 ? 1.007 -5.812 10.25 1 80.69 77 ARG B C 1
ATOM 1619 O O . ARG B 1 77 ? 1.771 -6.594 10.82 1 80.69 77 ARG B O 1
ATOM 1626 N N . GLU B 1 78 ? 0.026 -6.293 9.445 1 80.88 78 GLU B N 1
ATOM 1627 C CA . GLU B 1 78 ? -0.269 -7.723 9.414 1 80.88 78 GLU B CA 1
ATOM 1628 C C . GLU B 1 78 ? 0.12 -8.336 8.078 1 80.88 78 GLU B C 1
ATOM 1630 O O . GLU B 1 78 ? 0.508 -9.508 8.008 1 80.88 78 GLU B O 1
ATOM 1635 N N . SER B 1 79 ? 0.133 -7.535 7.059 1 84.31 79 SER B N 1
ATOM 1636 C CA . SER B 1 79 ? 0.323 -8.109 5.73 1 84.31 79 SER B CA 1
ATOM 1637 C C . SER B 1 79 ? 1.702 -7.77 5.176 1 84.31 79 SER B C 1
ATOM 1639 O O . SER B 1 79 ? 1.986 -8.031 4.004 1 84.31 79 SER B O 1
ATOM 1641 N N . GLY B 1 80 ? 2.512 -7.215 6.043 1 85.5 80 GLY B N 1
ATOM 1642 C CA . GLY B 1 80 ? 3.828 -6.82 5.566 1 85.5 80 GLY B CA 1
ATOM 1643 C C . GLY B 1 80 ? 3.773 -5.828 4.418 1 85.5 80 GLY B C 1
ATOM 1644 O O . GLY B 1 80 ? 3.105 -4.797 4.516 1 85.5 80 GLY B O 1
ATOM 1645 N N . ASN B 1 81 ? 4.383 -6.25 3.281 1 91.44 81 ASN B N 1
ATOM 1646 C CA . ASN B 1 81 ? 4.465 -5.348 2.137 1 91.44 81 ASN B CA 1
ATOM 1647 C C . ASN B 1 81 ? 3.279 -5.531 1.194 1 91.44 81 ASN B C 1
ATOM 1649 O O . ASN B 1 81 ? 3.137 -4.793 0.218 1 91.44 81 ASN B O 1
ATOM 1653 N N . THR B 1 82 ? 2.467 -6.484 1.519 1 96.56 82 THR B N 1
ATOM 1654 C CA . THR B 1 82 ? 1.338 -6.762 0.639 1 96.56 82 THR B CA 1
ATOM 1655 C C . THR B 1 82 ? 0.171 -5.828 0.944 1 96.56 82 THR B C 1
ATOM 1657 O O . THR B 1 82 ? -0.178 -5.621 2.109 1 96.56 82 THR B O 1
ATOM 1660 N N . LEU B 1 83 ? -0.371 -5.285 -0.109 1 97.12 83 LEU B N 1
ATOM 1661 C CA . LEU B 1 83 ? -1.514 -4.383 -0.035 1 97.12 83 LEU B CA 1
ATOM 1662 C C . LEU B 1 83 ? -2.709 -4.957 -0.788 1 97.12 83 LEU B C 1
ATOM 1664 O O . LEU B 1 83 ? -2.559 -5.883 -1.586 1 97.12 83 LEU B O 1
ATOM 1668 N N . PHE B 1 84 ? -3.859 -4.371 -0.458 1 97.25 84 PHE B N 1
ATOM 1669 C CA . PHE B 1 84 ? -5.09 -4.805 -1.105 1 97.25 84 PHE B CA 1
ATOM 1670 C C . PHE B 1 84 ? -5.77 -3.635 -1.812 1 97.25 84 PHE B C 1
ATOM 1672 O O . PHE B 1 84 ? -5.801 -2.52 -1.288 1 97.25 84 PHE B O 1
ATOM 1679 N N . GLY B 1 85 ? -6.254 -3.885 -2.977 1 97.62 85 GLY B N 1
ATOM 1680 C CA . GLY B 1 85 ? -6.977 -2.891 -3.754 1 97.62 85 GLY B CA 1
ATOM 1681 C C . GLY B 1 85 ? -8.086 -3.484 -4.602 1 97.62 85 GLY B C 1
ATOM 1682 O O . GLY B 1 85 ? -8.406 -4.668 -4.469 1 97.62 85 GLY B O 1
ATOM 1683 N N . LEU B 1 86 ? -8.695 -2.609 -5.371 1 97.19 86 LEU B N 1
ATOM 1684 C CA . LEU B 1 86 ? -9.75 -3.021 -6.289 1 97.19 86 LEU B CA 1
ATOM 1685 C C . LEU B 1 86 ? -9.406 -2.631 -7.723 1 97.19 86 LEU B C 1
ATOM 1687 O O . LEU B 1 86 ? -8.961 -1.51 -7.977 1 97.19 86 LEU B O 1
ATOM 1691 N N . ASP B 1 87 ? -9.461 -3.537 -8.586 1 96.25 87 ASP B N 1
ATOM 1692 C CA . ASP B 1 87 ? -9.461 -3.316 -10.023 1 96.25 87 ASP B CA 1
ATOM 1693 C C . ASP B 1 87 ? -10.82 -3.652 -10.641 1 96.25 87 ASP B C 1
ATOM 1695 O O . ASP B 1 87 ? -11.125 -4.82 -10.883 1 96.25 87 ASP B O 1
ATOM 1699 N N . GLY B 1 88 ? -11.586 -2.623 -10.898 1 92.5 88 GLY B N 1
ATOM 1700 C CA . GLY B 1 88 ? -12.992 -2.879 -11.18 1 92.5 88 GLY B CA 1
ATOM 1701 C C . GLY B 1 88 ? -13.711 -3.547 -10.023 1 92.5 88 GLY B C 1
ATOM 1702 O O . GLY B 1 88 ? -13.75 -3.01 -8.914 1 92.5 88 GLY B O 1
ATOM 1703 N N . GLU B 1 89 ? -14.242 -4.734 -10.195 1 91.56 89 GLU B N 1
ATOM 1704 C CA . GLU B 1 89 ? -14.961 -5.465 -9.156 1 91.56 89 GLU B CA 1
ATOM 1705 C C . GLU B 1 89 ? -14.102 -6.582 -8.57 1 91.56 89 GLU B C 1
ATOM 1707 O O . GLU B 1 89 ? -14.555 -7.332 -7.711 1 91.56 89 GLU B O 1
ATOM 1712 N N . GLU B 1 90 ? -12.891 -6.59 -8.945 1 94.56 90 GLU B N 1
ATOM 1713 C CA . GLU B 1 90 ? -12.008 -7.668 -8.508 1 94.56 90 GLU B CA 1
ATOM 1714 C C . GLU B 1 90 ? -11.07 -7.195 -7.395 1 94.56 90 GLU B C 1
ATOM 1716 O O . GLU B 1 90 ? -10.422 -6.16 -7.527 1 94.56 90 GLU B O 1
ATOM 1721 N N . LEU B 1 91 ? -11.062 -7.965 -6.344 1 96.44 91 LEU B N 1
ATOM 1722 C CA . LEU B 1 91 ? -10.062 -7.746 -5.309 1 96.44 91 LEU B CA 1
ATOM 1723 C C . LEU B 1 91 ? -8.68 -8.164 -5.793 1 96.44 91 LEU B C 1
ATOM 1725 O O . LEU B 1 91 ? -8.523 -9.227 -6.406 1 96.44 91 LEU B O 1
ATOM 1729 N N . MET B 1 92 ? -7.75 -7.254 -5.516 1 97.19 92 MET B N 1
ATOM 1730 C CA . MET B 1 92 ? -6.355 -7.477 -5.898 1 97.19 92 MET B CA 1
ATOM 1731 C C . MET B 1 92 ? -5.445 -7.453 -4.676 1 97.19 92 MET B C 1
ATOM 1733 O O . MET B 1 92 ? -5.625 -6.629 -3.775 1 97.19 92 MET B O 1
ATOM 1737 N N . ALA B 1 93 ? -4.52 -8.359 -4.629 1 97.56 93 ALA B N 1
ATOM 1738 C CA . ALA B 1 93 ? -3.352 -8.219 -3.76 1 97.56 93 ALA B CA 1
ATOM 1739 C C . ALA B 1 93 ? -2.127 -7.777 -4.551 1 97.56 93 ALA B C 1
ATOM 1741 O O . ALA B 1 93 ? -1.9 -8.242 -5.672 1 97.56 93 ALA B O 1
ATOM 1742 N N . PHE B 1 94 ? -1.34 -6.852 -3.961 1 97.81 94 PHE B N 1
ATOM 1743 C CA . PHE B 1 94 ? -0.166 -6.398 -4.699 1 97.81 94 PHE B CA 1
ATOM 1744 C C . PHE B 1 94 ? 0.934 -5.949 -3.744 1 97.81 94 PHE B C 1
ATOM 1746 O O . PHE B 1 94 ? 0.666 -5.645 -2.58 1 97.81 94 PHE B O 1
ATOM 1753 N N . ALA B 1 95 ? 2.129 -5.914 -4.215 1 96.88 95 ALA B N 1
ATOM 1754 C CA . ALA B 1 95 ? 3.32 -5.48 -3.488 1 96.88 95 ALA B CA 1
ATOM 1755 C C . ALA B 1 95 ? 4.363 -4.902 -4.441 1 96.88 95 ALA B C 1
ATOM 1757 O O . ALA B 1 95 ? 4.402 -5.262 -5.621 1 96.88 95 ALA B O 1
ATOM 1758 N N . ARG B 1 96 ? 5.109 -4.012 -3.967 1 95.44 96 ARG B N 1
ATOM 1759 C CA . ARG B 1 96 ? 6.207 -3.41 -4.723 1 95.44 96 ARG B CA 1
ATOM 1760 C C . ARG B 1 96 ? 7.559 -3.824 -4.148 1 95.44 96 ARG B C 1
ATOM 1762 O O . ARG B 1 96 ? 7.785 -3.719 -2.941 1 95.44 96 ARG B O 1
ATOM 1769 N N . VAL B 1 97 ? 8.414 -4.324 -4.984 1 96.06 97 VAL B N 1
ATOM 1770 C CA . VAL B 1 97 ? 9.75 -4.723 -4.574 1 96.06 97 VAL B CA 1
ATOM 1771 C C . VAL B 1 97 ? 10.789 -3.799 -5.215 1 96.06 97 VAL B C 1
ATOM 1773 O O . VAL B 1 97 ? 11 -3.846 -6.43 1 96.06 97 VAL B O 1
ATOM 1776 N N . ALA B 1 98 ? 11.438 -3.039 -4.41 1 94.06 98 ALA B N 1
ATOM 1777 C CA . ALA B 1 98 ? 12.43 -2.088 -4.902 1 94.06 98 ALA B CA 1
ATOM 1778 C C . ALA B 1 98 ? 13.742 -2.793 -5.254 1 94.06 98 ALA B C 1
ATOM 1780 O O . ALA B 1 98 ? 14.18 -3.695 -4.535 1 94.06 98 ALA B O 1
ATOM 1781 N N . ALA B 1 99 ? 14.383 -2.283 -6.297 1 95.5 99 ALA B N 1
ATOM 1782 C CA . ALA B 1 99 ? 15.68 -2.814 -6.688 1 95.5 99 ALA B CA 1
ATOM 1783 C C . ALA B 1 99 ? 16.797 -2.217 -5.84 1 95.5 99 ALA B C 1
ATOM 1785 O O . ALA B 1 99 ? 17.828 -2.852 -5.625 1 95.5 99 ALA B O 1
ATOM 1786 N N . ALA B 1 100 ? 16.5 -0.995 -5.441 1 89.56 100 ALA B N 1
ATOM 1787 C CA . ALA B 1 100 ? 17.5 -0.325 -4.613 1 89.56 100 ALA B CA 1
ATOM 1788 C C . ALA B 1 100 ? 17.766 -1.107 -3.33 1 89.56 100 ALA B C 1
ATOM 1790 O O . ALA B 1 100 ? 16.844 -1.39 -2.568 1 89.56 100 ALA B O 1
ATOM 1791 N N . GLY B 1 101 ? 19.031 -1.583 -3.111 1 89.19 101 GLY B N 1
ATOM 1792 C CA . GLY B 1 101 ? 19.406 -2.303 -1.906 1 89.19 101 GLY B CA 1
ATOM 1793 C C . GLY B 1 101 ? 19.047 -3.775 -1.951 1 89.19 101 GLY B C 1
ATOM 1794 O O . GLY B 1 101 ? 19.234 -4.5 -0.973 1 89.19 101 GLY B O 1
ATOM 1795 N N . ALA B 1 102 ? 18.547 -4.234 -3.047 1 94.56 102 ALA B N 1
ATOM 1796 C CA . ALA B 1 102 ? 18.109 -5.621 -3.154 1 94.56 102 ALA B CA 1
ATOM 1797 C C . ALA B 1 102 ? 19.297 -6.57 -3.293 1 94.56 102 ALA B C 1
ATOM 1799 O O . ALA B 1 102 ? 20.281 -6.246 -3.949 1 94.56 102 ALA B O 1
ATOM 1800 N N . GLY B 1 103 ? 19.125 -7.73 -2.611 1 95.69 103 GLY B N 1
ATOM 1801 C CA . GLY B 1 103 ? 20.047 -8.836 -2.789 1 95.69 103 GLY B CA 1
ATOM 1802 C C . GLY B 1 103 ? 19.484 -9.969 -3.619 1 95.69 103 GLY B C 1
ATOM 1803 O O . GLY B 1 103 ? 18.359 -9.875 -4.125 1 95.69 103 GLY B O 1
ATOM 1804 N N . GLU B 1 104 ? 20.266 -11.031 -3.699 1 97.12 104 GLU B N 1
ATOM 1805 C CA . GLU B 1 104 ? 19.906 -12.164 -4.551 1 97.12 104 GLU B CA 1
ATOM 1806 C C . GLU B 1 104 ? 18.641 -12.844 -4.062 1 97.12 104 GLU B C 1
ATOM 1808 O O . GLU B 1 104 ? 17.891 -13.406 -4.859 1 97.12 104 GLU B O 1
ATOM 1813 N N . ASP B 1 105 ? 18.375 -12.695 -2.758 1 97.81 105 ASP B N 1
ATOM 1814 C CA . ASP B 1 105 ? 17.234 -13.422 -2.197 1 97.81 105 ASP B CA 1
ATOM 1815 C C . ASP B 1 105 ? 16.031 -12.508 -2.029 1 97.81 105 ASP B C 1
ATOM 1817 O O . ASP B 1 105 ? 14.945 -12.961 -1.636 1 97.81 105 ASP B O 1
ATOM 1821 N N . THR B 1 106 ? 16.141 -11.242 -2.375 1 97.06 106 THR B N 1
ATOM 1822 C CA . THR B 1 106 ? 15.109 -10.25 -2.078 1 97.06 106 THR B CA 1
ATOM 1823 C C . THR B 1 106 ? 13.797 -10.602 -2.764 1 97.06 106 THR B C 1
ATOM 1825 O O . THR B 1 106 ? 12.75 -10.68 -2.113 1 97.06 106 THR B O 1
ATOM 1828 N N . LEU B 1 107 ? 13.836 -10.898 -4.027 1 98.38 107 LEU B N 1
ATOM 1829 C CA . LEU B 1 107 ? 12.609 -11.164 -4.777 1 98.38 107 LEU B CA 1
ATOM 1830 C C . LEU B 1 107 ? 12.008 -12.508 -4.379 1 98.38 107 LEU B C 1
ATOM 1832 O O . LEU B 1 107 ? 10.781 -12.633 -4.277 1 98.38 107 LEU B O 1
ATOM 1836 N N . PHE B 1 108 ? 12.828 -13.445 -4.125 1 98.38 108 PHE B N 1
ATOM 1837 C CA . PHE B 1 108 ? 12.344 -14.75 -3.689 1 98.38 108 PHE B CA 1
ATOM 18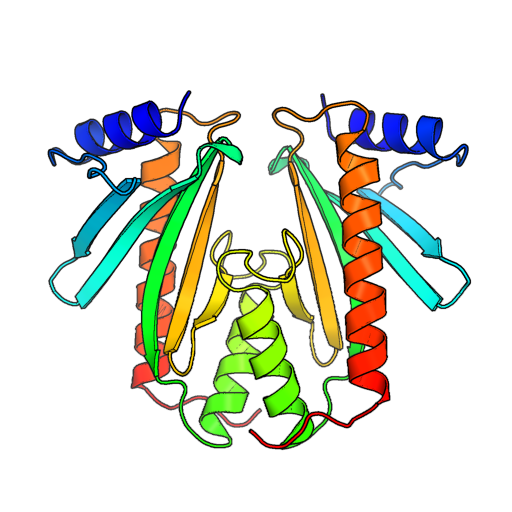38 C C . PHE B 1 108 ? 11.594 -14.633 -2.367 1 98.38 108 PHE B C 1
ATOM 1840 O O . PHE B 1 108 ? 10.484 -15.156 -2.229 1 98.38 108 PHE B O 1
ATOM 1847 N N . THR B 1 109 ? 12.211 -13.953 -1.432 1 97.5 109 THR B N 1
ATOM 1848 C CA . THR B 1 109 ? 11.602 -13.773 -0.12 1 97.5 109 THR B CA 1
ATOM 1849 C C . THR B 1 109 ? 10.289 -13 -0.236 1 97.5 109 THR B C 1
ATOM 1851 O O . THR B 1 109 ? 9.289 -13.359 0.396 1 97.5 109 THR B O 1
ATOM 1854 N N . ALA B 1 110 ? 10.25 -12 -1.042 1 97.62 110 ALA B N 1
ATOM 1855 C CA . ALA B 1 110 ? 9.047 -11.203 -1.262 1 97.62 110 ALA B CA 1
ATOM 1856 C C . ALA B 1 110 ? 7.93 -12.062 -1.86 1 97.62 110 ALA B C 1
ATOM 1858 O O . ALA B 1 110 ? 6.77 -11.953 -1.454 1 97.62 110 ALA B O 1
ATOM 1859 N N . LEU B 1 111 ? 8.312 -12.891 -2.785 1 98 111 LEU B N 1
ATOM 1860 C CA . LEU B 1 111 ? 7.336 -13.758 -3.432 1 98 111 LEU B CA 1
ATOM 1861 C C . LEU B 1 111 ? 6.77 -14.766 -2.441 1 98 111 LEU B C 1
ATOM 1863 O O . LEU B 1 111 ? 5.559 -15 -2.41 1 98 111 LEU B O 1
ATOM 1867 N N . GLU B 1 112 ? 7.59 -15.312 -1.643 1 97.38 112 GLU B N 1
ATOM 1868 C CA . GLU B 1 112 ? 7.141 -16.266 -0.629 1 97.38 112 GLU B CA 1
ATOM 1869 C C . GLU B 1 112 ? 6.176 -15.609 0.356 1 97.38 112 GLU B C 1
ATOM 1871 O O . GLU B 1 112 ? 5.121 -16.156 0.667 1 97.38 112 GLU B O 1
ATOM 1876 N N . ASP B 1 113 ? 6.574 -14.492 0.822 1 96.75 113 ASP B N 1
ATOM 1877 C CA . ASP B 1 113 ? 5.711 -13.75 1.736 1 96.75 113 ASP B CA 1
ATOM 1878 C C . ASP B 1 113 ? 4.375 -13.422 1.082 1 96.75 113 ASP B C 1
ATOM 1880 O O . ASP B 1 113 ? 3.322 -13.531 1.717 1 96.75 113 ASP B O 1
ATOM 1884 N N . PHE B 1 114 ? 4.43 -13.023 -0.116 1 97.88 114 PHE B N 1
ATOM 1885 C CA . PHE B 1 114 ? 3.248 -12.656 -0.889 1 97.88 114 PHE B CA 1
ATOM 1886 C C . PHE B 1 114 ? 2.303 -13.844 -1.031 1 97.88 114 PHE B C 1
ATOM 1888 O O . PHE B 1 114 ? 1.098 -13.719 -0.808 1 97.88 114 PHE B O 1
ATOM 1895 N N . LEU B 1 115 ? 2.82 -14.953 -1.304 1 96.94 115 LEU B N 1
ATOM 1896 C CA . LEU B 1 115 ? 2.023 -16.156 -1.471 1 96.94 115 LEU B CA 1
ATOM 1897 C C . LEU B 1 115 ? 1.358 -16.562 -0.157 1 96.94 115 LEU B C 1
ATOM 1899 O O . LEU B 1 115 ? 0.226 -17.047 -0.152 1 96.94 115 LEU B O 1
ATOM 1903 N N . ASP B 1 116 ? 2.061 -16.375 0.878 1 95.94 116 ASP B N 1
ATOM 1904 C CA . ASP B 1 116 ? 1.482 -16.656 2.188 1 95.94 116 ASP B CA 1
ATOM 1905 C C . ASP B 1 116 ? 0.26 -15.781 2.451 1 95.94 116 ASP B C 1
ATOM 1907 O O . ASP B 1 116 ? -0.753 -16.266 2.965 1 95.94 116 ASP B O 1
ATOM 1911 N N . VAL B 1 117 ? 0.396 -14.555 2.127 1 95.5 117 VAL B N 1
ATOM 1912 C CA . VAL B 1 117 ? -0.712 -13.625 2.295 1 95.5 117 VAL B CA 1
ATOM 1913 C C . VAL B 1 117 ? -1.866 -14.016 1.376 1 95.5 117 VAL B C 1
ATOM 1915 O O . VAL B 1 117 ? -3.025 -14.039 1.797 1 95.5 117 VAL B O 1
ATOM 1918 N N . LEU B 1 118 ? -1.595 -14.352 0.136 1 95.5 118 LEU B N 1
ATOM 1919 C CA . LEU B 1 118 ? -2.621 -14.773 -0.812 1 95.5 118 LEU B CA 1
ATOM 1920 C C . LEU B 1 118 ? -3.404 -15.969 -0.272 1 95.5 118 LEU B C 1
ATOM 1922 O O . LEU B 1 118 ? -4.637 -15.977 -0.321 1 95.5 118 LEU B O 1
ATOM 1926 N N . ALA B 1 119 ? -2.707 -16.906 0.195 1 93.81 119 ALA B N 1
ATOM 1927 C CA . ALA B 1 119 ? -3.346 -18.109 0.704 1 93.81 119 ALA B CA 1
ATOM 1928 C C . ALA B 1 119 ? -4.285 -17.797 1.86 1 93.81 119 ALA B C 1
ATOM 1930 O O . ALA B 1 119 ? -5.418 -18.281 1.901 1 93.81 119 ALA B O 1
ATOM 1931 N N . HIS B 1 120 ? -3.857 -16.984 2.713 1 92.75 120 HIS B N 1
ATOM 1932 C CA . HIS B 1 120 ? -4.656 -16.594 3.873 1 92.75 120 HIS B CA 1
ATOM 1933 C C . HIS B 1 120 ? -5.941 -15.898 3.447 1 92.75 120 HIS B C 1
ATOM 1935 O O . HIS B 1 120 ? -7.031 -16.281 3.881 1 92.75 120 HIS B O 1
ATOM 1941 N N . TRP B 1 121 ? -5.82 -14.969 2.602 1 91.94 121 TRP B N 1
ATOM 1942 C CA . TRP B 1 121 ? -6.965 -14.133 2.271 1 91.94 121 TRP B CA 1
ATOM 1943 C C . TRP B 1 121 ? -7.875 -14.82 1.257 1 91.94 121 TRP B C 1
ATOM 1945 O O . TRP B 1 121 ? -9.078 -14.57 1.228 1 91.94 121 TRP B O 1
ATOM 1955 N N . ALA B 1 122 ? -7.316 -15.641 0.427 1 89.62 122 ALA B N 1
ATOM 1956 C CA . ALA B 1 122 ? -8.164 -16.453 -0.438 1 89.62 122 ALA B CA 1
ATOM 1957 C C . ALA B 1 122 ? -9.07 -17.359 0.385 1 89.62 122 ALA B C 1
ATOM 1959 O O . ALA B 1 122 ? -10.25 -17.547 0.05 1 89.62 122 ALA B O 1
ATOM 1960 N N . ASP B 1 123 ? -8.555 -17.906 1.402 1 87.25 123 ASP B N 1
ATOM 1961 C CA . ASP B 1 123 ? -9.344 -18.719 2.311 1 87.25 123 ASP B CA 1
ATOM 1962 C C . ASP B 1 123 ? -10.43 -17.891 2.992 1 87.25 123 ASP B C 1
ATOM 1964 O O . ASP B 1 123 ? -11.555 -18.359 3.172 1 87.25 123 ASP B O 1
ATOM 1968 N N . GLU B 1 124 ? -10.086 -16.688 3.371 1 83.62 124 GLU B N 1
ATOM 1969 C CA . GLU B 1 124 ? -11.062 -15.789 3.979 1 83.62 124 GLU B CA 1
ATOM 1970 C C . GLU B 1 124 ? -12.203 -15.484 3.016 1 83.62 124 GLU B C 1
ATOM 1972 O O . GLU B 1 124 ? -13.367 -15.422 3.422 1 83.62 124 GLU B O 1
ATOM 1977 N N . LEU B 1 125 ? -11.914 -15.227 1.818 1 84.38 125 LEU B N 1
ATOM 1978 C CA . LEU B 1 125 ? -12.891 -14.898 0.792 1 84.38 125 LEU B CA 1
ATOM 1979 C C . LEU B 1 125 ? -13.828 -16.078 0.532 1 84.38 125 LEU B C 1
ATOM 1981 O O . LEU B 1 125 ? -15.023 -15.883 0.31 1 84.38 125 LEU B O 1
ATOM 1985 N N . GLN B 1 126 ? -13.312 -17.234 0.552 1 78.12 126 GLN B N 1
ATOM 1986 C CA . GLN 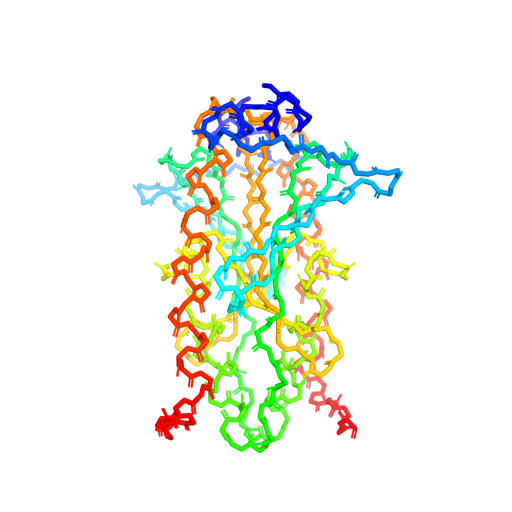B 1 126 ? -14.109 -18.422 0.291 1 78.12 126 GLN B CA 1
ATOM 1987 C C . GLN B 1 126 ? -15.031 -18.734 1.466 1 78.12 126 GLN B C 1
ATOM 1989 O O . GLN B 1 126 ? -16.156 -19.203 1.273 1 78.12 126 GLN B O 1
ATOM 1994 N N . GLN B 1 127 ? -14.539 -18.578 2.641 1 74.38 127 GLN B N 1
ATOM 1995 C CA . GLN B 1 127 ? -15.32 -18.922 3.824 1 74.38 127 GLN B CA 1
ATOM 1996 C C . GLN B 1 127 ? -16.453 -17.922 4.051 1 74.38 127 GLN B C 1
ATOM 1998 O O . GLN B 1 127 ? -17.438 -18.234 4.711 1 74.38 127 GLN B O 1
ATOM 2003 N N . GLY B 1 128 ? -16.625 -16.922 3.279 1 64.94 128 GLY B N 1
ATOM 2004 C CA . GLY B 1 128 ? -17.688 -15.945 3.502 1 64.94 128 GLY B CA 1
ATOM 2005 C C . GLY B 1 128 ? -17.719 -15.43 4.926 1 64.94 128 GLY B C 1
ATOM 2006 O O . GLY B 1 128 ? -18.625 -14.672 5.289 1 64.94 128 GLY B O 1
ATOM 2007 N N . ARG B 1 129 ? -17.281 -16.156 5.98 1 52.03 129 ARG B N 1
ATOM 2008 C CA . ARG B 1 129 ? -17.5 -15.969 7.41 1 52.03 129 ARG B CA 1
ATOM 2009 C C . ARG B 1 129 ? -16.969 -14.617 7.867 1 52.03 129 ARG B C 1
ATOM 2011 O O . ARG B 1 129 ? -15.836 -14.523 8.352 1 52.03 129 ARG B O 1
ATOM 2018 N N . TRP B 1 130 ? -17.109 -13.609 7.086 1 48.75 130 TRP B N 1
ATOM 2019 C CA . TRP B 1 130 ? -16.578 -12.422 7.75 1 48.75 130 TRP B CA 1
ATOM 2020 C C . TRP B 1 130 ? -17.516 -11.953 8.859 1 48.75 130 TRP B C 1
ATOM 2022 O O . TRP B 1 130 ? -18.688 -11.664 8.609 1 48.75 130 TRP B O 1
ATOM 2032 N N . PRO B 1 131 ? -17.234 -12.523 10.062 1 41.56 131 PRO B N 1
ATOM 2033 C CA . PRO B 1 131 ? -18.156 -12.102 11.109 1 41.56 131 PRO B CA 1
ATOM 2034 C C . PRO B 1 131 ? -18.5 -10.617 11.039 1 41.56 131 PRO B C 1
ATOM 2036 O O . PRO B 1 131 ? -17.688 -9.82 10.547 1 41.56 131 PRO B O 1
ATOM 2039 N N . ALA B 1 132 ? -19.875 -10.273 11.086 1 36.06 132 ALA B N 1
ATOM 2040 C CA . ALA B 1 132 ? -20.328 -8.93 11.406 1 36.06 132 ALA B CA 1
ATOM 2041 C C . ALA B 1 132 ? -19.438 -8.281 12.461 1 36.06 132 ALA B C 1
ATOM 2043 O O . ALA B 1 132 ? -19.047 -8.93 13.43 1 36.06 132 ALA B O 1
ATOM 2044 N N . PRO B 1 133 ? -18.906 -7.012 12.047 1 30.33 133 PRO B N 1
ATOM 2045 C CA . PRO B 1 133 ? -18.219 -6.398 13.195 1 30.33 133 PRO B CA 1
ATOM 2046 C C . PRO B 1 133 ? -19.047 -6.453 14.477 1 30.33 133 PRO B C 1
ATOM 2048 O O . PRO B 1 133 ? -20.281 -6.512 14.414 1 30.33 133 PRO B O 1
#